Protein AF-A0A1Q6YJ22-F1 (afdb_monomer_lite)

Radius of gyration: 59.43 Å; chains: 1; bounding box: 122×62×175 Å

Sequence (296 aa):
MQVFAHWSLPAVVLISGFGALVMCALLLRHWYPSSRATNSDAEPSGDAGLTRLGHAFAATCFALIAVIGVIGLVQQGRAARQARTEQDGVATKIAEVREEVLGLDKRVASVESRVEGGAESADRLAHRLDDRVAGLETRMTNTQTALRQMSGDVARVQANVKQIERVVAAEAPRSAAARGLTEPPHAAAAATFVRKPASLSSAPSASPSAEPPRPQSEARVTPETTSPGVPPAPVIALPSPPTSREERPGPPSPPRPEPDLKTKIREDWETTKRDARNAGNEIKDAFRRFRDWISP

Structure (mmCIF, N/CA/C/O backbone):
data_AF-A0A1Q6YJ22-F1
#
_entry.id   AF-A0A1Q6YJ22-F1
#
loop_
_atom_site.group_PDB
_atom_site.id
_atom_site.type_symbol
_atom_site.label_atom_id
_atom_site.label_alt_id
_atom_site.label_comp_id
_atom_site.label_asym_id
_atom_site.label_entity_id
_atom_site.label_seq_id
_atom_site.pdbx_PDB_ins_code
_atom_site.Cartn_x
_atom_site.Cartn_y
_atom_site.Cartn_z
_atom_site.occupancy
_atom_site.B_iso_or_equiv
_atom_site.auth_seq_id
_atom_site.auth_comp_id
_atom_site.auth_asym_id
_atom_site.auth_atom_id
_atom_site.pdbx_PDB_model_num
ATOM 1 N N . MET A 1 1 ? -2.767 -0.523 28.898 1.00 48.84 1 MET A N 1
ATOM 2 C CA . MET A 1 1 ? -3.205 -1.071 30.208 1.00 48.84 1 MET A CA 1
ATOM 3 C C . MET A 1 1 ? -4.452 -0.395 30.810 1.00 48.84 1 MET A C 1
ATOM 5 O O . MET A 1 1 ? -4.927 -0.870 31.829 1.00 48.84 1 MET A O 1
ATOM 9 N N . GLN A 1 2 ? -5.059 0.636 30.200 1.00 51.72 2 GLN A N 1
ATOM 10 C CA . GLN A 1 2 ? -6.218 1.345 30.790 1.00 51.72 2 GLN A CA 1
ATOM 11 C C . GLN A 1 2 ? -7.534 0.533 30.877 1.00 51.72 2 GLN A C 1
ATOM 13 O O . GLN A 1 2 ? -8.474 0.980 31.527 1.00 51.72 2 GLN A O 1
ATOM 18 N N . VAL A 1 3 ? -7.609 -0.661 30.270 1.00 55.25 3 VAL A N 1
ATOM 19 C CA . VAL A 1 3 ? -8.858 -1.445 30.139 1.00 55.25 3 VAL A CA 1
ATOM 20 C C . VAL A 1 3 ? -9.382 -2.007 31.473 1.00 55.25 3 VAL A C 1
ATOM 22 O O . VAL A 1 3 ? -10.571 -2.249 31.634 1.00 55.25 3 VAL A O 1
ATOM 25 N N . PHE A 1 4 ? -8.520 -2.176 32.478 1.00 53.47 4 PHE A N 1
ATOM 26 C CA . PHE A 1 4 ? -8.929 -2.733 33.775 1.00 53.47 4 PHE A CA 1
ATOM 27 C C . PHE A 1 4 ? -9.470 -1.682 34.760 1.00 53.47 4 PHE A C 1
ATOM 29 O O . PHE A 1 4 ? -10.201 -2.027 35.686 1.00 53.47 4 PHE A O 1
ATOM 36 N N . ALA A 1 5 ? -9.171 -0.395 34.547 1.00 57.53 5 ALA A N 1
ATOM 37 C CA . ALA A 1 5 ? -9.562 0.675 35.466 1.00 57.53 5 ALA A CA 1
ATOM 38 C C . ALA A 1 5 ? -11.070 0.991 35.437 1.00 57.53 5 ALA A C 1
ATOM 40 O O . ALA A 1 5 ? -11.621 1.419 36.446 1.00 57.53 5 ALA A O 1
ATOM 41 N N . HIS A 1 6 ? -11.755 0.761 34.311 1.00 65.81 6 HIS A N 1
ATOM 42 C CA . HIS A 1 6 ? -13.196 1.025 34.198 1.00 65.81 6 HIS A CA 1
ATOM 43 C C . HIS A 1 6 ? -14.094 -0.100 34.741 1.00 65.81 6 HIS A C 1
ATOM 45 O O . HIS A 1 6 ? -15.266 0.145 35.015 1.00 65.81 6 HIS A O 1
ATOM 51 N N . TRP A 1 7 ? -13.560 -1.307 34.957 1.00 68.62 7 TRP A N 1
ATOM 52 C CA . TRP A 1 7 ? -14.325 -2.437 35.507 1.00 68.62 7 TRP A CA 1
ATOM 53 C C . TRP A 1 7 ? -14.206 -2.590 37.031 1.00 68.62 7 TRP A C 1
ATOM 55 O O . TRP A 1 7 ? -15.063 -3.226 37.643 1.00 68.62 7 TRP A O 1
ATOM 65 N N . SER A 1 8 ? -13.198 -1.985 37.669 1.00 74.50 8 SER A N 1
ATOM 66 C CA . SER A 1 8 ? -13.006 -2.084 39.124 1.00 74.50 8 SER A CA 1
ATOM 67 C C . SER A 1 8 ? -14.090 -1.349 39.920 1.00 74.50 8 SER A C 1
ATOM 69 O O . SER A 1 8 ? -14.623 -1.905 40.877 1.00 74.50 8 SER A O 1
ATOM 71 N N . LEU A 1 9 ? -14.473 -0.137 39.503 1.00 71.75 9 LEU A N 1
ATOM 72 C CA . LEU A 1 9 ? -15.519 0.664 40.154 1.00 71.75 9 LEU A CA 1
ATOM 73 C C . LEU A 1 9 ? -16.873 -0.067 40.278 1.00 71.75 9 LEU A C 1
ATOM 75 O O . LEU A 1 9 ? -17.348 -0.210 41.407 1.00 71.75 9 LEU A O 1
ATOM 79 N N . PRO A 1 10 ? -17.498 -0.574 39.193 1.00 75.25 10 PRO A N 1
ATOM 80 C CA . PRO A 1 10 ? -18.763 -1.300 39.313 1.00 75.25 10 PRO A CA 1
ATOM 81 C C . PRO A 1 10 ? -18.620 -2.609 40.106 1.00 75.25 10 PRO A C 1
ATOM 83 O O . PRO A 1 10 ? -19.522 -2.948 40.871 1.00 75.25 10 PRO A O 1
ATOM 86 N N . ALA A 1 11 ? -17.486 -3.314 40.002 1.00 73.44 11 ALA A N 1
ATOM 87 C CA . ALA A 1 11 ? -17.240 -4.525 40.786 1.00 73.44 11 ALA A CA 1
ATOM 88 C C . ALA A 1 11 ? -17.189 -4.240 42.300 1.00 73.44 11 ALA A C 1
ATOM 90 O O . ALA A 1 11 ? -17.835 -4.940 43.078 1.00 73.44 11 ALA A O 1
ATOM 91 N N . VAL A 1 12 ? -16.490 -3.181 42.724 1.00 79.56 12 VAL A N 1
ATOM 92 C CA . VAL A 1 12 ? -16.415 -2.767 44.138 1.00 79.56 12 VAL A CA 1
ATOM 93 C C . VAL A 1 12 ? -17.786 -2.337 44.670 1.00 79.56 12 VAL A C 1
ATOM 95 O O . VAL A 1 12 ? -18.149 -2.712 45.786 1.00 79.56 12 VAL A O 1
ATOM 98 N N . VAL A 1 13 ? -18.584 -1.614 43.874 1.00 78.62 13 VAL A N 1
ATOM 99 C CA . VAL A 1 13 ? -19.955 -1.225 44.254 1.00 78.62 13 VAL A CA 1
ATOM 100 C C . VAL A 1 13 ? -20.853 -2.453 44.445 1.00 78.62 13 VAL A C 1
ATOM 102 O O . VAL A 1 13 ? -21.575 -2.521 45.439 1.00 78.62 13 VAL A O 1
ATOM 105 N N . LEU A 1 14 ? -20.776 -3.449 43.555 1.00 79.81 14 LEU A N 1
ATOM 106 C CA . LEU A 1 14 ? -21.541 -4.695 43.682 1.00 79.81 14 LEU A CA 1
ATOM 107 C C . LEU A 1 14 ? -21.121 -5.519 44.909 1.00 79.81 14 LEU A C 1
ATOM 109 O O . LEU A 1 14 ? -21.985 -5.993 45.643 1.00 79.81 14 LEU A O 1
ATOM 113 N N . ILE A 1 15 ? -19.816 -5.650 45.171 1.00 80.44 15 ILE A N 1
ATOM 114 C CA . ILE A 1 15 ? -19.292 -6.377 46.341 1.00 80.44 15 ILE A CA 1
ATOM 115 C C . ILE A 1 15 ? -19.713 -5.687 47.648 1.00 80.44 15 ILE A C 1
ATOM 117 O O . ILE A 1 15 ? -20.164 -6.355 48.578 1.00 80.44 15 ILE A O 1
ATOM 121 N N . SER A 1 16 ? 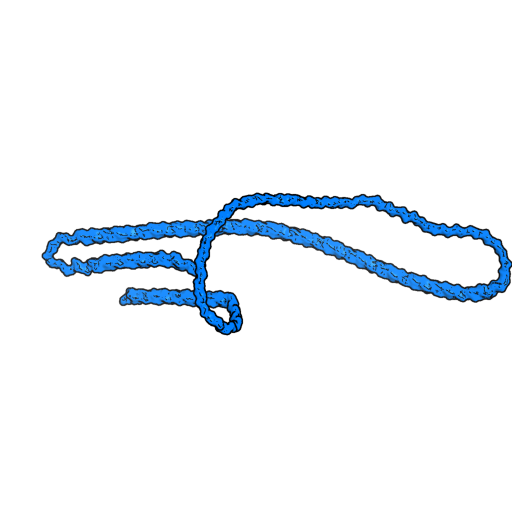-19.633 -4.354 47.707 1.00 81.38 16 SER A N 1
ATOM 122 C CA . SER A 1 16 ? -20.069 -3.564 48.867 1.00 81.38 16 SER A CA 1
ATOM 123 C C . SER A 1 16 ? -21.580 -3.686 49.111 1.00 81.38 16 SER A C 1
ATOM 125 O O . SER A 1 16 ? -22.011 -3.983 50.227 1.00 81.38 16 SER A O 1
ATOM 127 N N . GLY A 1 17 ? -22.391 -3.558 48.053 1.00 79.75 17 GLY A N 1
ATOM 128 C CA . GLY A 1 17 ? -23.844 -3.733 48.127 1.00 79.75 17 GLY A CA 1
ATOM 129 C C . GLY A 1 17 ? -24.251 -5.139 48.579 1.00 79.75 17 GLY A C 1
ATOM 130 O O . GLY A 1 17 ? -25.125 -5.280 49.433 1.00 79.75 17 GLY A O 1
ATOM 131 N N . PHE A 1 18 ? -23.575 -6.177 48.077 1.00 78.75 18 PHE A N 1
ATOM 132 C CA . PHE A 1 18 ? -23.786 -7.558 48.512 1.00 78.75 18 PHE A CA 1
ATOM 133 C C . PHE A 1 18 ? -23.405 -7.762 49.987 1.00 78.75 18 PHE A C 1
ATOM 135 O O . PHE A 1 18 ? -24.174 -8.362 50.736 1.00 78.75 18 PHE A O 1
ATOM 142 N N . GLY A 1 19 ? -22.275 -7.205 50.436 1.00 80.31 19 GLY A N 1
ATOM 143 C CA . GLY A 1 19 ? -21.855 -7.248 51.841 1.00 80.31 19 GLY A CA 1
ATOM 144 C C . GLY A 1 19 ? -22.865 -6.594 52.791 1.00 80.31 19 GLY A C 1
ATOM 145 O O . GLY A 1 19 ? -23.194 -7.169 53.830 1.00 80.31 19 GLY A O 1
ATOM 146 N N . ALA A 1 20 ? -23.427 -5.443 52.409 1.00 79.44 20 ALA A N 1
ATOM 147 C CA . ALA A 1 20 ? -24.495 -4.785 53.164 1.00 79.44 20 ALA A CA 1
ATOM 148 C C . ALA A 1 20 ? -25.778 -5.638 53.224 1.00 79.44 20 ALA A C 1
ATOM 150 O O . ALA A 1 20 ? -26.398 -5.742 54.283 1.00 79.44 20 ALA A O 1
ATOM 151 N N . LEU A 1 21 ? -26.145 -6.299 52.120 1.00 76.94 21 LEU A N 1
ATOM 152 C CA . LEU A 1 21 ? -27.290 -7.216 52.049 1.00 76.94 21 LEU A CA 1
ATOM 153 C C . LEU A 1 21 ? -27.105 -8.441 52.961 1.00 76.94 21 LEU A C 1
ATOM 155 O O . LEU A 1 21 ? -28.019 -8.803 53.702 1.00 76.94 21 LEU A O 1
ATOM 159 N N . VAL A 1 22 ? -25.910 -9.040 52.959 1.00 80.25 22 VAL A N 1
ATOM 160 C CA . VAL A 1 22 ? -25.561 -10.163 53.843 1.00 80.25 22 VAL A CA 1
ATOM 161 C C . VAL A 1 22 ? -25.577 -9.731 55.309 1.00 80.25 22 VAL A C 1
ATOM 163 O O . VAL A 1 22 ? -26.152 -10.441 56.130 1.00 80.25 22 VAL A O 1
ATOM 166 N N . MET A 1 23 ? -25.045 -8.552 55.654 1.00 81.62 23 MET A N 1
ATOM 167 C CA . MET A 1 23 ? -25.146 -8.019 57.020 1.00 81.62 23 MET A CA 1
ATOM 168 C C . MET A 1 23 ? -26.598 -7.779 57.452 1.00 81.62 23 MET A C 1
ATOM 170 O O . MET A 1 23 ? -26.970 -8.165 58.558 1.00 81.62 23 MET A O 1
ATOM 174 N N . CYS A 1 24 ? -27.452 -7.236 56.577 1.00 73.31 24 CYS A N 1
ATOM 175 C CA . CYS A 1 24 ? -28.887 -7.105 56.852 1.00 73.31 24 CYS A CA 1
ATOM 176 C C . CYS A 1 24 ? -29.545 -8.470 57.118 1.00 73.31 24 CYS A C 1
ATOM 178 O O . CYS A 1 24 ? -30.284 -8.622 58.090 1.00 73.31 24 CYS A O 1
ATOM 180 N N . ALA A 1 25 ? -29.251 -9.479 56.293 1.00 74.69 25 ALA A N 1
ATOM 181 C CA . ALA A 1 25 ? -29.781 -10.830 56.459 1.00 74.69 25 ALA A CA 1
ATOM 182 C C . ALA A 1 25 ? -29.271 -11.514 57.742 1.00 74.69 25 ALA A C 1
ATOM 184 O O . ALA A 1 25 ? -30.038 -12.196 58.422 1.00 74.69 25 ALA A O 1
ATOM 185 N N . LEU A 1 26 ? -28.000 -11.308 58.108 1.00 78.00 26 LEU A N 1
ATOM 186 C CA . LEU A 1 26 ? -27.424 -11.820 59.352 1.00 78.00 26 LEU A CA 1
ATOM 187 C C . LEU A 1 26 ? -28.045 -11.155 60.580 1.00 78.00 26 LEU A C 1
ATOM 189 O O . LEU A 1 26 ? -28.375 -11.873 61.521 1.00 78.00 26 LEU A O 1
ATOM 193 N N . LEU A 1 27 ? -28.264 -9.836 60.561 1.00 77.75 27 LEU A N 1
ATOM 194 C CA . LEU A 1 27 ? -28.966 -9.121 61.631 1.00 77.75 27 LEU A CA 1
ATOM 195 C C . LEU A 1 27 ? -30.398 -9.644 61.789 1.00 77.75 27 LEU A C 1
ATOM 197 O O . LEU A 1 27 ? -30.768 -10.055 62.883 1.00 77.75 27 LEU A O 1
ATOM 201 N N . LEU A 1 28 ? -31.172 -9.745 60.701 1.00 75.31 28 LEU A N 1
ATOM 202 C CA . LEU A 1 28 ? -32.518 -10.335 60.736 1.00 75.31 28 LEU A CA 1
ATOM 203 C C . LEU A 1 28 ? -32.508 -11.770 61.295 1.00 75.31 28 LEU A C 1
ATOM 205 O O . LEU A 1 28 ? -33.350 -12.115 62.123 1.00 75.31 28 LEU A O 1
ATOM 209 N N . ARG A 1 29 ? -31.535 -12.598 60.888 1.00 75.38 29 ARG A N 1
ATOM 210 C CA . ARG A 1 29 ? -31.397 -13.990 61.345 1.00 75.38 29 ARG A CA 1
ATOM 211 C C . ARG A 1 29 ? -30.987 -14.114 62.814 1.00 75.38 29 ARG A C 1
ATOM 213 O O . ARG A 1 29 ? -31.446 -15.049 63.458 1.00 75.38 29 ARG A O 1
ATOM 220 N N . HIS A 1 30 ? -30.132 -13.231 63.332 1.00 72.25 30 HIS A N 1
ATOM 221 C CA . HIS A 1 30 ? -29.640 -13.278 64.719 1.00 72.25 30 HIS A CA 1
ATOM 222 C C . HIS A 1 30 ? -30.511 -12.495 65.704 1.00 72.25 30 HIS A C 1
ATOM 224 O O . HIS A 1 30 ? -30.378 -12.693 66.906 1.00 72.25 30 HIS A O 1
ATOM 230 N N . TRP A 1 31 ? -31.419 -11.644 65.222 1.00 66.75 31 TRP A N 1
ATOM 231 C CA . TRP A 1 31 ? -32.382 -10.941 66.074 1.00 66.75 31 TRP A CA 1
ATOM 232 C C . TRP A 1 31 ? -33.636 -11.787 66.368 1.00 66.75 31 TRP A C 1
ATOM 234 O O . TRP A 1 31 ? -34.277 -11.606 67.398 1.00 66.75 31 TRP A O 1
ATOM 244 N N . TYR A 1 32 ? -33.961 -12.751 65.498 1.00 63.12 32 TYR A N 1
ATOM 245 C CA . TYR A 1 32 ? -35.115 -13.653 65.642 1.00 63.12 32 TYR A CA 1
ATOM 246 C C . TYR A 1 32 ? -35.018 -14.827 66.658 1.00 63.12 32 TYR A C 1
ATOM 248 O O . TYR A 1 32 ? -36.076 -15.283 67.096 1.00 63.12 32 TYR A O 1
ATOM 256 N N . PRO A 1 33 ? -33.848 -15.370 67.062 1.00 56.00 33 PRO A N 1
ATOM 257 C CA . PRO A 1 33 ? -33.756 -16.524 67.950 1.00 56.00 33 PRO A CA 1
ATOM 258 C C . PRO A 1 33 ? -33.409 -16.103 69.386 1.00 56.00 33 PRO A C 1
ATOM 260 O O . PRO A 1 33 ? -32.273 -16.233 69.836 1.00 56.00 33 PRO A O 1
ATOM 263 N N . SER A 1 34 ? -34.410 -15.618 70.126 1.00 50.97 34 SER A N 1
ATOM 264 C CA . SER A 1 34 ? -34.361 -15.524 71.602 1.00 50.97 34 SER A CA 1
ATOM 265 C C . SER A 1 34 ? -35.741 -15.406 72.256 1.00 50.97 34 SER A C 1
ATOM 267 O O . SER A 1 34 ? -35.952 -15.937 73.340 1.00 50.97 34 SER A O 1
ATOM 269 N N . SER A 1 35 ? -36.727 -14.811 71.583 1.00 53.66 35 SER A N 1
ATOM 270 C CA . SER A 1 35 ? -38.074 -14.565 72.129 1.00 53.66 35 SER A CA 1
ATOM 271 C C . SER A 1 35 ? -38.981 -15.802 72.270 1.00 53.66 35 SER A C 1
ATOM 273 O O . SER A 1 35 ? -40.137 -15.662 72.649 1.00 53.66 35 SER A O 1
ATOM 275 N N . ARG A 1 36 ? -38.497 -17.023 71.988 1.00 51.97 36 ARG A N 1
ATOM 276 C CA . ARG A 1 36 ? -39.329 -18.247 71.960 1.00 51.97 36 ARG A CA 1
ATOM 277 C C . ARG A 1 36 ? -39.102 -19.228 73.121 1.00 51.97 36 ARG A C 1
ATOM 279 O O . ARG A 1 36 ? -39.601 -20.346 73.052 1.00 51.97 36 ARG A O 1
ATOM 286 N N . ALA A 1 37 ? -38.335 -18.847 74.147 1.00 54.88 37 ALA A N 1
ATOM 287 C CA . ALA A 1 37 ? -37.859 -19.776 75.181 1.00 54.88 37 ALA A CA 1
ATOM 288 C C . ALA A 1 37 ? -38.520 -19.649 76.571 1.00 54.88 37 ALA A C 1
ATOM 290 O O . ALA A 1 37 ? -38.363 -20.561 77.376 1.00 54.88 37 ALA A O 1
ATOM 291 N N . THR A 1 38 ? -39.251 -18.569 76.876 1.00 52.25 38 THR A N 1
ATOM 292 C CA . THR A 1 38 ? -39.820 -18.348 78.223 1.00 52.25 38 THR A CA 1
ATOM 293 C C . THR A 1 38 ? -41.251 -17.814 78.176 1.00 52.25 38 THR A C 1
ATOM 295 O O . THR A 1 38 ? -41.483 -16.627 78.389 1.00 52.25 38 THR A O 1
ATOM 298 N N . ASN A 1 39 ? -42.215 -18.708 77.944 1.00 49.97 39 ASN A N 1
ATOM 299 C CA . ASN A 1 39 ? -43.599 -18.475 78.356 1.00 49.97 39 ASN A CA 1
ATOM 300 C C . ASN A 1 39 ? -43.868 -19.232 79.659 1.00 49.97 39 ASN A C 1
ATOM 302 O O . ASN A 1 39 ? -43.967 -20.457 79.663 1.00 49.97 39 ASN A O 1
ATOM 306 N N . SER A 1 40 ? -44.040 -18.471 80.734 1.00 50.22 40 SER A N 1
ATOM 307 C CA . SER A 1 40 ? -44.883 -18.836 81.870 1.00 50.22 40 SER A CA 1
ATOM 308 C C . SER A 1 40 ? -45.733 -17.609 82.211 1.00 50.22 40 SER A C 1
ATOM 310 O O . SER A 1 40 ? -45.291 -16.726 82.942 1.00 50.22 40 SER A O 1
ATOM 312 N N . ASP A 1 41 ? -46.907 -17.550 81.585 1.00 58.16 41 ASP A N 1
ATOM 313 C CA . ASP A 1 41 ? -48.106 -16.802 81.984 1.00 58.16 41 ASP A CA 1
ATOM 314 C C . ASP A 1 41 ? -47.957 -15.326 82.415 1.00 58.16 41 ASP A C 1
ATOM 316 O O . ASP A 1 41 ? -48.120 -14.987 83.587 1.00 58.16 41 ASP A O 1
ATOM 320 N N . ALA A 1 42 ? -47.782 -14.418 81.442 1.00 56.75 42 ALA A N 1
ATOM 321 C CA . ALA A 1 42 ? -48.133 -13.000 81.602 1.00 56.75 42 ALA A CA 1
ATOM 322 C C . ALA A 1 42 ? -48.507 -12.306 80.268 1.00 56.75 42 ALA A C 1
ATOM 324 O O . ALA A 1 42 ? -47.718 -12.303 79.330 1.00 56.75 42 ALA A O 1
ATOM 325 N N . GLU A 1 43 ? -49.700 -11.694 80.234 1.00 55.53 43 GLU A N 1
ATOM 326 C CA . GLU A 1 43 ? -50.128 -10.527 79.421 1.00 55.53 43 GLU A CA 1
ATOM 327 C C . GLU A 1 43 ? -49.673 -10.393 77.936 1.00 55.53 43 GLU A C 1
ATOM 329 O O . GLU A 1 43 ? -48.557 -9.952 77.644 1.00 55.53 43 GLU A O 1
ATOM 334 N N . PRO A 1 44 ? -50.568 -10.636 76.952 1.00 58.00 44 PRO A N 1
ATOM 335 C CA . PRO A 1 44 ? -50.266 -10.466 75.531 1.00 58.00 44 PRO A CA 1
ATOM 336 C C . PRO A 1 44 ? -50.507 -9.024 75.041 1.00 58.00 44 PRO A C 1
ATOM 338 O O . PRO A 1 44 ? -51.630 -8.646 74.709 1.00 58.00 44 PRO A O 1
ATOM 341 N N . SER A 1 45 ? -49.451 -8.210 74.913 1.00 55.56 45 SER A N 1
ATOM 342 C CA . SER A 1 45 ? -49.541 -6.888 74.243 1.00 55.56 45 SER A CA 1
ATOM 343 C C . SER A 1 45 ? -48.290 -6.418 73.468 1.00 55.56 45 SER A C 1
ATOM 345 O O . SER A 1 45 ? -48.282 -5.308 72.938 1.00 55.56 45 SER A O 1
ATOM 347 N N . GLY A 1 46 ? -47.238 -7.241 73.337 1.00 57.03 46 GLY A N 1
ATOM 348 C CA . GLY A 1 46 ? -45.966 -6.834 72.702 1.00 57.03 46 GLY A CA 1
ATOM 349 C C . GLY A 1 46 ? -45.815 -7.087 71.187 1.00 57.03 46 GLY A C 1
ATOM 350 O O . GLY A 1 46 ? -45.173 -6.302 70.486 1.00 57.03 46 GLY A O 1
ATOM 351 N N . ASP A 1 47 ? -46.401 -8.161 70.645 1.00 57.41 47 ASP A N 1
ATOM 352 C CA . ASP A 1 47 ? -45.977 -8.720 69.341 1.00 57.41 47 ASP A CA 1
ATOM 353 C C . ASP A 1 47 ? -46.385 -7.914 68.090 1.00 57.41 47 ASP A C 1
ATOM 355 O O . ASP A 1 47 ? -45.813 -8.086 67.006 1.00 57.41 47 ASP A O 1
ATOM 359 N N . ALA A 1 48 ? -47.330 -6.978 68.213 1.00 58.97 48 ALA A N 1
ATOM 360 C CA . ALA A 1 48 ? -47.759 -6.134 67.094 1.00 58.97 48 ALA A CA 1
ATOM 361 C C . ALA A 1 48 ? -46.668 -5.150 66.609 1.00 58.97 48 ALA A C 1
ATOM 363 O O . ALA A 1 48 ? -46.742 -4.651 65.483 1.00 58.97 48 ALA A O 1
ATOM 364 N N . GLY A 1 49 ? -45.651 -4.867 67.435 1.00 56.75 49 GLY A N 1
ATOM 365 C CA . GLY A 1 49 ? -44.542 -3.974 67.083 1.00 56.75 49 GLY A CA 1
ATOM 366 C C . GLY A 1 49 ? -43.520 -4.606 66.130 1.00 56.75 49 GLY A C 1
ATOM 367 O O . GLY A 1 49 ? -43.135 -3.988 65.134 1.00 56.75 49 GLY A O 1
ATOM 368 N N . LEU A 1 50 ? -43.107 -5.854 66.391 1.00 60.31 50 LEU A N 1
ATOM 369 C CA . LEU A 1 50 ? -42.040 -6.527 65.632 1.00 60.31 50 LEU A CA 1
ATOM 370 C C . LEU A 1 50 ? -42.424 -6.776 64.167 1.00 60.31 50 LEU A C 1
ATOM 372 O O . LEU A 1 50 ? -41.615 -6.567 63.260 1.00 60.31 50 LEU A O 1
ATOM 376 N N . THR A 1 51 ? -43.669 -7.184 63.919 1.00 66.81 51 THR A N 1
ATOM 377 C CA . THR A 1 51 ? -44.165 -7.465 62.560 1.00 66.81 51 THR A CA 1
ATOM 378 C C . THR A 1 51 ? -44.212 -6.208 61.687 1.00 66.81 51 THR A C 1
ATOM 380 O O . THR A 1 51 ? -43.894 -6.279 60.496 1.00 66.81 51 THR A O 1
ATOM 383 N N . ARG A 1 52 ? -44.523 -5.042 62.272 1.00 72.62 52 ARG A N 1
ATOM 384 C CA . ARG A 1 52 ? -44.484 -3.740 61.583 1.00 72.62 52 ARG A CA 1
ATOM 385 C C . ARG A 1 52 ? -43.057 -3.281 61.284 1.00 72.62 52 ARG A C 1
ATOM 387 O O . ARG A 1 52 ? -42.806 -2.795 60.182 1.00 72.62 52 ARG A O 1
ATOM 394 N N . LEU A 1 53 ? -42.118 -3.487 62.212 1.00 74.12 53 LEU A N 1
ATOM 395 C CA . LEU A 1 53 ? -40.707 -3.142 62.006 1.00 74.12 53 LEU A CA 1
ATOM 396 C C . LEU A 1 53 ? -40.085 -3.961 60.859 1.00 74.12 53 LEU A C 1
ATOM 398 O O . LEU A 1 53 ? -39.408 -3.402 59.997 1.00 74.12 53 LEU A O 1
ATOM 402 N N . GLY A 1 54 ? -40.388 -5.264 60.793 1.00 73.94 54 GLY A N 1
ATOM 403 C CA . GLY A 1 54 ? -39.943 -6.139 59.703 1.00 73.94 54 GLY A CA 1
ATOM 404 C C . GLY A 1 54 ? -40.453 -5.705 58.323 1.00 73.94 54 GLY A C 1
ATOM 405 O O . GLY A 1 54 ? -39.683 -5.693 57.364 1.00 73.94 54 GLY A O 1
ATOM 406 N N . HIS A 1 55 ? -41.716 -5.276 58.218 1.00 76.19 55 HIS A N 1
ATOM 407 C CA . HIS A 1 55 ? -42.275 -4.765 56.958 1.00 76.19 55 HIS A CA 1
ATOM 408 C C . HIS A 1 55 ? -41.641 -3.437 56.527 1.00 76.19 55 HIS A C 1
ATOM 410 O O . HIS A 1 55 ? -41.318 -3.274 55.350 1.00 76.19 55 HIS A O 1
ATOM 416 N N . ALA A 1 56 ? -41.407 -2.512 57.463 1.00 75.94 56 ALA A N 1
ATOM 417 C CA . ALA A 1 56 ? -40.717 -1.255 57.168 1.00 75.94 56 ALA A CA 1
ATOM 418 C C . ALA A 1 56 ? -39.287 -1.499 56.647 1.00 75.94 56 ALA A C 1
ATOM 420 O O . ALA A 1 56 ? -38.873 -0.879 55.669 1.00 75.94 56 ALA A O 1
ATOM 421 N N . PHE A 1 57 ? -38.562 -2.447 57.248 1.00 78.94 57 PHE A N 1
ATOM 422 C CA . PHE A 1 57 ? -37.209 -2.822 56.830 1.00 78.94 57 PHE A CA 1
ATOM 423 C C . PHE A 1 57 ? -37.170 -3.543 55.471 1.00 78.94 57 PHE A C 1
ATOM 425 O O . PHE A 1 57 ? -36.307 -3.270 54.636 1.00 78.94 57 PHE A O 1
ATOM 432 N N . ALA A 1 58 ? -38.126 -4.437 55.203 1.00 76.38 58 ALA A N 1
ATOM 433 C CA . ALA A 1 58 ? -38.247 -5.083 53.896 1.00 76.38 58 ALA A CA 1
ATOM 434 C C . ALA A 1 58 ? -38.543 -4.059 52.783 1.00 76.38 58 ALA A C 1
ATOM 436 O O . ALA A 1 58 ? -37.946 -4.129 51.707 1.00 76.38 58 ALA A O 1
ATOM 437 N N . ALA A 1 59 ? -39.406 -3.073 53.058 1.00 75.81 59 ALA A N 1
ATOM 438 C CA . ALA A 1 59 ? -39.740 -2.007 52.118 1.00 75.81 59 ALA A CA 1
ATOM 439 C C . ALA A 1 59 ? -38.539 -1.097 51.800 1.00 75.81 59 ALA A C 1
ATOM 441 O O . ALA A 1 59 ? -38.299 -0.795 50.630 1.00 75.81 59 ALA A O 1
ATOM 442 N N . THR A 1 60 ? -37.741 -0.698 52.801 1.00 77.81 60 THR A N 1
ATOM 443 C CA . THR A 1 60 ? -36.526 0.104 52.559 1.00 77.81 60 THR A CA 1
ATOM 444 C C . THR A 1 60 ? -35.449 -0.687 51.815 1.00 77.81 60 THR A C 1
ATOM 446 O O . THR A 1 60 ? -34.797 -0.134 50.929 1.00 77.81 60 THR A O 1
ATOM 449 N N . CYS A 1 61 ? -35.303 -1.987 52.091 1.00 72.88 61 CYS A N 1
ATOM 450 C CA . CYS A 1 61 ? -34.392 -2.860 51.349 1.00 72.88 61 CYS A CA 1
ATOM 451 C C . CYS A 1 61 ? -34.797 -2.985 49.866 1.00 72.88 61 CYS A C 1
ATOM 453 O O . CYS A 1 61 ? -33.964 -2.781 48.980 1.00 72.88 61 CYS A O 1
ATOM 455 N N . PHE A 1 62 ? -36.085 -3.216 49.577 1.00 77.75 62 PHE A N 1
ATOM 456 C CA . PHE A 1 62 ? -36.598 -3.244 48.200 1.00 77.75 62 PHE A CA 1
ATOM 457 C C . PHE A 1 62 ? -36.420 -1.903 47.476 1.00 77.75 62 PHE A C 1
ATOM 459 O O . PHE A 1 62 ? -36.022 -1.889 46.311 1.00 77.75 62 PHE A O 1
ATOM 466 N N . ALA A 1 63 ? -36.661 -0.779 48.160 1.00 79.69 63 ALA A N 1
ATOM 467 C CA . ALA A 1 63 ? -36.454 0.553 47.596 1.00 79.69 63 ALA A CA 1
ATOM 468 C C . ALA A 1 63 ? -34.981 0.798 47.217 1.00 79.69 63 ALA A C 1
ATOM 470 O O . ALA A 1 63 ? -34.706 1.293 46.124 1.00 79.69 63 ALA A O 1
ATOM 471 N N . LEU A 1 64 ? -34.029 0.396 48.067 1.00 79.00 64 LEU A N 1
ATOM 472 C CA . LEU A 1 64 ? -32.596 0.495 47.769 1.00 79.00 64 LEU A CA 1
ATOM 473 C C . LEU A 1 64 ? -32.195 -0.365 46.563 1.00 79.00 64 LEU A C 1
ATOM 475 O O . LEU A 1 64 ? -31.506 0.127 45.670 1.00 79.00 64 LEU A O 1
ATOM 479 N N . ILE A 1 65 ? -32.663 -1.616 46.492 1.00 79.62 65 ILE A N 1
ATOM 480 C CA . ILE A 1 65 ? -32.394 -2.509 45.352 1.00 79.62 65 ILE A CA 1
ATOM 481 C C . ILE A 1 65 ? -32.978 -1.925 44.057 1.00 79.62 65 ILE A C 1
ATOM 483 O O . ILE A 1 65 ? -32.296 -1.914 43.032 1.00 79.62 65 ILE A O 1
ATOM 487 N N . ALA A 1 66 ? -34.199 -1.381 44.097 1.00 78.69 66 ALA A N 1
ATOM 488 C CA . ALA A 1 66 ? -34.825 -0.738 42.945 1.00 78.69 66 ALA A CA 1
ATOM 489 C C . ALA A 1 66 ? -34.033 0.493 42.465 1.00 78.69 66 ALA A C 1
ATOM 491 O O . ALA A 1 66 ? -33.761 0.617 41.271 1.00 78.69 66 ALA A O 1
ATOM 492 N N . VAL A 1 67 ? -33.599 1.370 43.379 1.00 81.75 67 VAL A N 1
ATOM 493 C CA . VAL A 1 67 ? -32.780 2.550 43.044 1.00 81.75 67 VAL A CA 1
ATOM 494 C C . VAL A 1 67 ? -31.436 2.141 42.431 1.00 81.75 67 VAL A C 1
ATOM 496 O O . VAL A 1 67 ? -31.056 2.678 41.390 1.00 81.75 67 VAL A O 1
ATOM 499 N N . ILE A 1 68 ? -30.742 1.156 43.011 1.00 79.62 68 ILE A N 1
ATOM 500 C CA . ILE A 1 68 ? -29.478 0.633 42.466 1.00 79.62 68 ILE A CA 1
ATOM 501 C C . ILE A 1 68 ? -29.701 0.015 41.076 1.00 79.62 68 ILE A C 1
ATOM 503 O O . ILE A 1 68 ? -28.920 0.276 40.162 1.00 79.62 68 ILE A O 1
ATOM 507 N N . GLY A 1 69 ? -30.791 -0.736 40.884 1.00 80.31 69 GLY A N 1
ATOM 508 C CA . GLY A 1 69 ? -31.169 -1.316 39.594 1.00 80.31 69 GLY A CA 1
ATOM 509 C C . GLY A 1 69 ? -31.422 -0.264 38.510 1.00 80.31 69 GLY A C 1
ATOM 510 O O . GLY A 1 69 ? -30.903 -0.390 37.401 1.00 80.31 69 GLY A O 1
ATOM 511 N N . VAL A 1 70 ? -32.144 0.816 38.832 1.00 85.06 70 VAL A N 1
ATOM 512 C CA . VAL A 1 70 ? -32.377 1.936 37.901 1.00 85.06 70 VAL A CA 1
ATOM 513 C C . VAL A 1 70 ? -31.068 2.653 37.559 1.00 85.06 70 VAL A C 1
ATOM 515 O O . VAL A 1 70 ? -30.815 2.924 36.385 1.00 85.06 70 VAL A O 1
ATOM 518 N N . ILE A 1 71 ? -30.202 2.920 38.543 1.00 82.00 71 ILE A N 1
ATOM 519 C CA . ILE A 1 71 ? -28.892 3.549 38.300 1.00 82.00 71 ILE A CA 1
ATOM 520 C C . ILE A 1 71 ? -28.023 2.655 37.405 1.00 82.00 71 ILE A C 1
ATOM 522 O O . ILE A 1 71 ? -27.440 3.152 36.438 1.00 82.00 71 ILE A O 1
ATOM 526 N N . GLY A 1 72 ? -27.980 1.347 37.673 1.00 78.56 72 GLY A N 1
ATOM 527 C CA . GLY A 1 72 ? -27.272 0.366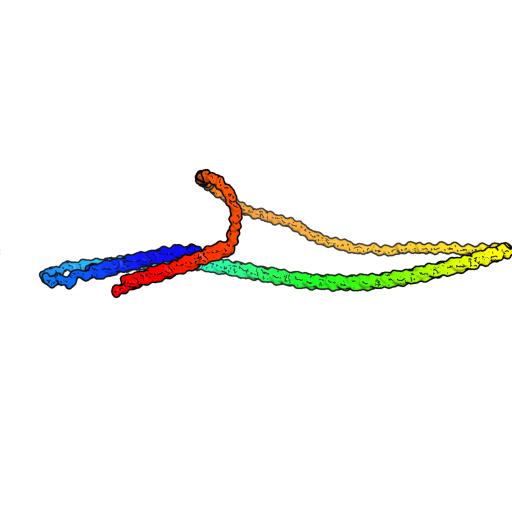 36.849 1.00 78.56 72 GLY A CA 1
ATOM 528 C C . GLY A 1 72 ? -27.774 0.353 35.405 1.00 78.56 72 GLY A C 1
ATOM 529 O O . GLY A 1 72 ? -26.976 0.497 34.480 1.00 78.56 72 GLY A O 1
ATOM 530 N N . LEU A 1 73 ? -29.093 0.289 35.203 1.00 79.62 73 LEU A N 1
ATOM 531 C CA . LEU A 1 73 ? -29.713 0.293 33.875 1.00 79.62 73 LEU A CA 1
ATOM 532 C C . LEU A 1 73 ? -29.431 1.594 33.099 1.00 79.62 73 LEU A C 1
ATOM 534 O O . LEU A 1 73 ? -29.131 1.553 31.905 1.00 79.62 73 LEU A O 1
ATOM 538 N N . VAL A 1 74 ? -29.467 2.752 33.769 1.00 82.25 74 VAL A N 1
ATOM 539 C CA . VAL A 1 74 ? -29.143 4.053 33.153 1.00 82.25 74 VAL A CA 1
ATOM 540 C C . VAL A 1 74 ? -27.660 4.148 32.782 1.00 82.25 74 VAL A C 1
ATOM 542 O O . VAL A 1 74 ? -27.337 4.656 31.705 1.00 82.25 74 VAL A O 1
ATOM 545 N N . GLN A 1 75 ? -26.746 3.646 33.619 1.00 78.75 75 GLN A N 1
ATOM 546 C CA . GLN A 1 75 ? -25.315 3.603 33.291 1.00 78.75 75 GLN A CA 1
ATOM 547 C C . GLN A 1 75 ? -25.028 2.641 32.130 1.00 78.75 75 GLN A C 1
ATOM 549 O O . GLN A 1 75 ? -24.344 3.020 31.178 1.00 78.75 75 GLN A O 1
ATOM 554 N N . GLN A 1 76 ? -25.618 1.445 32.145 1.00 76.94 76 GLN A N 1
ATOM 555 C CA . GLN A 1 76 ? -25.486 0.453 31.076 1.00 76.94 76 GLN A CA 1
ATOM 556 C C . GLN A 1 76 ? -26.051 0.982 29.744 1.00 76.94 76 GLN A C 1
ATOM 558 O O . GLN A 1 76 ? -25.430 0.821 28.694 1.00 76.94 76 GLN A O 1
ATOM 563 N N . GLY A 1 77 ? -27.168 1.718 29.788 1.00 78.62 77 GLY A N 1
ATOM 564 C CA . GLY A 1 77 ? -27.733 2.417 28.632 1.00 78.62 77 GLY A CA 1
ATOM 565 C C . GLY A 1 77 ? -26.855 3.554 28.089 1.00 78.62 77 GLY A C 1
ATOM 566 O O . GLY A 1 77 ? -26.852 3.791 26.881 1.00 78.62 77 GLY A O 1
ATOM 567 N N . ARG A 1 78 ? -26.080 4.245 28.939 1.00 77.25 78 ARG A N 1
ATOM 568 C CA . ARG A 1 78 ? -25.093 5.252 28.499 1.00 77.25 78 ARG A CA 1
ATOM 569 C C . ARG A 1 78 ? -23.866 4.602 27.859 1.00 77.25 78 ARG A C 1
ATOM 571 O O . ARG A 1 78 ? -23.492 5.014 26.764 1.00 77.25 78 ARG A O 1
ATOM 578 N N . ALA A 1 79 ? -23.319 3.550 28.468 1.00 70.81 79 ALA A N 1
ATOM 579 C CA . ALA A 1 79 ? -22.204 2.786 27.904 1.00 70.81 79 ALA A CA 1
ATOM 580 C C . ALA A 1 79 ? -22.561 2.182 26.530 1.00 70.81 79 ALA A C 1
ATOM 582 O O . ALA A 1 79 ? -21.799 2.315 25.575 1.00 70.81 79 ALA A O 1
ATOM 583 N N . ALA A 1 80 ? -23.765 1.614 26.385 1.00 72.62 80 ALA A N 1
ATOM 584 C CA . ALA A 1 80 ? -24.252 1.091 25.107 1.00 72.62 80 ALA A CA 1
ATOM 585 C C . ALA A 1 80 ? -24.415 2.174 24.019 1.00 72.62 80 ALA A C 1
ATOM 587 O O . ALA A 1 80 ? -24.229 1.890 22.837 1.00 72.62 80 ALA A O 1
ATOM 588 N N . ARG A 1 81 ? -24.741 3.421 24.393 1.00 73.88 81 ARG A N 1
ATOM 589 C CA . ARG A 1 81 ? -24.791 4.554 23.448 1.00 73.88 81 ARG A CA 1
ATOM 590 C C . ARG A 1 81 ? -23.395 5.011 23.024 1.00 73.88 81 ARG A C 1
ATOM 592 O O . ARG A 1 81 ? -23.204 5.271 21.843 1.00 73.88 81 ARG A O 1
ATOM 599 N N . GLN A 1 82 ? -22.432 5.054 23.947 1.00 73.19 82 GLN A N 1
ATOM 600 C CA . GLN A 1 82 ? -21.037 5.387 23.631 1.00 73.19 82 GLN A CA 1
ATOM 601 C C . GLN A 1 82 ? -20.405 4.344 22.697 1.00 73.19 82 GLN A C 1
ATOM 603 O O . GLN A 1 82 ? -19.834 4.709 21.671 1.00 73.19 82 GLN A O 1
ATOM 608 N N . ALA A 1 83 ? -20.617 3.053 22.975 1.00 68.69 83 ALA A N 1
ATOM 609 C CA . ALA A 1 83 ? -20.163 1.967 22.107 1.00 68.69 83 ALA A CA 1
ATOM 610 C C . ALA A 1 83 ? -20.746 2.062 20.683 1.00 68.69 83 ALA A C 1
ATOM 612 O O . ALA A 1 83 ? -20.030 1.825 19.714 1.00 68.69 83 ALA A O 1
ATOM 613 N N . ARG A 1 84 ? -22.018 2.471 20.534 1.00 70.38 84 ARG A N 1
ATOM 614 C CA . ARG A 1 84 ? -22.613 2.729 19.210 1.00 70.38 84 ARG A CA 1
ATOM 615 C C . ARG A 1 84 ? -21.951 3.899 18.490 1.00 70.38 84 ARG A C 1
ATOM 617 O O . ARG A 1 84 ? -21.587 3.734 17.337 1.00 70.38 84 ARG A O 1
ATOM 624 N N . THR A 1 85 ? -21.719 5.034 19.153 1.00 73.31 85 THR A N 1
ATOM 625 C CA . THR A 1 85 ? -21.053 6.179 18.501 1.00 73.31 85 THR A CA 1
ATOM 626 C C . THR A 1 85 ? -19.620 5.870 18.057 1.00 73.31 85 THR A C 1
ATOM 628 O O . THR A 1 85 ? -19.184 6.368 17.022 1.00 73.31 85 THR A O 1
ATOM 631 N N . GLU A 1 86 ? -18.897 5.017 18.790 1.00 73.44 86 GLU A N 1
ATOM 632 C CA . GLU A 1 86 ? -17.589 4.518 18.349 1.00 73.44 86 GLU A CA 1
ATOM 633 C C . GLU A 1 86 ? -17.722 3.554 17.163 1.00 73.44 86 GLU A C 1
ATOM 635 O O . GLU A 1 86 ? -16.973 3.670 16.195 1.00 73.44 86 GLU A O 1
ATOM 640 N N . GLN A 1 87 ? -18.700 2.644 17.192 1.00 74.44 87 GLN A N 1
ATOM 641 C CA . GLN A 1 87 ? -18.961 1.699 16.105 1.00 74.44 87 GLN A CA 1
ATOM 642 C C . GLN A 1 87 ? -19.388 2.403 14.805 1.00 74.44 87 GLN A C 1
ATOM 644 O O . GLN A 1 87 ? -18.877 2.063 13.739 1.00 74.44 87 GLN A O 1
ATOM 649 N N . ASP A 1 88 ? -20.246 3.421 14.890 1.00 82.38 88 ASP A N 1
ATOM 650 C CA . ASP A 1 88 ? -20.657 4.262 13.761 1.00 82.38 88 ASP A CA 1
ATOM 651 C C . ASP A 1 88 ? -19.457 5.051 13.203 1.00 82.38 88 ASP A C 1
ATOM 653 O O . ASP A 1 88 ? -19.250 5.101 11.990 1.00 82.38 88 ASP A O 1
ATOM 657 N N . GLY A 1 89 ? -18.601 5.594 14.079 1.00 83.25 89 GLY A N 1
ATOM 658 C CA . GLY A 1 89 ? -17.357 6.278 13.700 1.00 83.25 89 GLY A CA 1
ATOM 659 C C . GLY A 1 89 ? -16.267 5.363 13.121 1.00 83.25 89 GLY A C 1
ATOM 660 O O . GLY A 1 89 ? -15.364 5.837 12.430 1.00 83.25 89 GLY A O 1
ATOM 661 N N . VAL A 1 90 ? -16.330 4.054 13.381 1.00 86.19 90 VAL A N 1
ATOM 662 C CA . VAL A 1 90 ? -15.509 3.038 12.704 1.00 86.19 90 VAL A CA 1
ATOM 663 C C . VAL A 1 90 ? -16.132 2.658 11.358 1.00 86.19 90 VAL A C 1
ATOM 665 O O . VAL A 1 90 ? -15.406 2.533 10.374 1.00 86.19 90 VAL A O 1
ATOM 668 N N . ALA A 1 91 ? -17.459 2.534 11.275 1.00 84.06 91 ALA A N 1
ATOM 669 C CA . ALA A 1 91 ? -18.162 2.219 10.032 1.00 84.06 91 ALA A CA 1
ATOM 670 C C . ALA A 1 91 ? -17.973 3.304 8.955 1.00 84.06 91 ALA A C 1
ATOM 672 O O . ALA A 1 91 ? -17.728 2.968 7.795 1.00 84.06 91 ALA A O 1
ATOM 673 N N . THR A 1 92 ? -18.006 4.590 9.324 1.00 88.94 92 THR A N 1
ATOM 674 C CA . THR A 1 92 ? -17.721 5.695 8.389 1.00 88.94 92 THR A CA 1
ATOM 675 C C . THR A 1 92 ? -16.285 5.655 7.869 1.00 88.94 92 THR A C 1
ATOM 677 O O . THR A 1 92 ? -16.082 5.747 6.662 1.00 88.94 92 THR A O 1
ATOM 680 N N . LYS A 1 93 ? -15.295 5.414 8.739 1.00 88.69 93 LYS A N 1
ATOM 681 C CA . LYS A 1 93 ? -13.885 5.247 8.337 1.00 88.69 93 LYS A CA 1
ATOM 682 C C . LYS A 1 93 ? -13.665 4.041 7.425 1.00 88.69 93 LYS A C 1
ATOM 684 O O . LYS A 1 93 ? -12.869 4.113 6.497 1.00 88.69 93 LYS A O 1
ATOM 689 N N . ILE A 1 94 ? -14.372 2.933 7.657 1.00 89.62 94 ILE A N 1
ATOM 690 C CA . ILE A 1 94 ? -14.321 1.761 6.769 1.00 89.62 94 ILE A CA 1
ATOM 691 C C . ILE A 1 94 ? -14.893 2.104 5.385 1.00 89.62 94 ILE A C 1
ATOM 693 O O . ILE A 1 94 ? -14.335 1.668 4.379 1.00 89.62 94 ILE A O 1
ATOM 697 N N . ALA A 1 95 ? -15.966 2.898 5.312 1.00 90.38 95 ALA A N 1
ATOM 698 C CA . ALA A 1 95 ? -16.518 3.366 4.040 1.00 90.38 95 ALA A CA 1
ATOM 699 C C . ALA A 1 95 ? -15.561 4.326 3.305 1.00 90.38 95 ALA A C 1
ATOM 701 O O . ALA A 1 95 ? -15.349 4.168 2.107 1.00 90.38 95 ALA A O 1
ATOM 702 N N . GLU A 1 96 ? -14.932 5.260 4.024 1.00 92.50 96 GLU A N 1
ATOM 703 C CA . GLU A 1 96 ? -13.926 6.192 3.493 1.00 92.50 96 GLU A CA 1
ATOM 704 C C . GLU A 1 96 ? -12.714 5.449 2.904 1.00 92.50 96 GLU A C 1
ATOM 706 O O . GLU A 1 96 ? -12.415 5.595 1.720 1.00 92.50 96 GLU A O 1
ATOM 711 N N . VAL A 1 97 ? -12.095 4.548 3.678 1.00 94.12 97 VAL A N 1
ATOM 712 C CA . VAL A 1 97 ? -10.970 3.710 3.215 1.00 94.12 97 VAL A CA 1
ATOM 713 C C . VAL A 1 97 ? -11.368 2.838 2.018 1.00 94.12 97 VAL A C 1
ATOM 715 O O . VAL A 1 97 ? -10.557 2.604 1.122 1.00 94.12 97 VAL A O 1
ATOM 718 N N . ARG A 1 98 ? -12.619 2.365 1.952 1.00 93.00 98 ARG A N 1
ATOM 719 C CA . ARG A 1 98 ? -13.114 1.589 0.806 1.00 93.00 98 ARG A CA 1
ATOM 720 C C . ARG A 1 98 ? -13.166 2.425 -0.476 1.00 93.00 98 ARG A C 1
ATOM 722 O O . ARG A 1 98 ? -12.787 1.914 -1.529 1.00 93.00 98 ARG A O 1
ATOM 729 N N . GLU A 1 99 ? -13.598 3.681 -0.400 1.00 93.94 99 GLU A N 1
ATOM 730 C CA . GLU A 1 99 ? -13.587 4.592 -1.551 1.00 93.94 99 GLU A CA 1
ATOM 731 C C . GLU A 1 99 ? -12.158 4.986 -1.957 1.00 93.94 99 GLU A C 1
ATOM 733 O O . GLU A 1 99 ? -11.854 5.010 -3.151 1.00 93.94 99 GLU A O 1
ATOM 738 N N . GLU A 1 100 ? -11.242 5.192 -1.002 1.00 93.00 100 GLU A N 1
ATOM 739 C CA . GLU A 1 100 ? -9.818 5.402 -1.311 1.00 93.00 100 GLU A CA 1
ATOM 740 C C . GLU A 1 100 ? -9.205 4.207 -2.054 1.00 93.00 100 GLU A C 1
ATOM 742 O O . GLU A 1 100 ? -8.518 4.392 -3.061 1.00 93.00 100 GLU A O 1
ATOM 747 N N . VAL A 1 101 ? -9.494 2.975 -1.617 1.00 95.25 101 VAL A N 1
ATOM 748 C CA . VAL A 1 101 ? -9.033 1.746 -2.286 1.00 95.25 101 VAL A CA 1
ATOM 749 C C . VAL A 1 101 ? -9.598 1.640 -3.707 1.00 95.25 101 VAL A C 1
ATOM 751 O O . VAL A 1 101 ? -8.841 1.357 -4.633 1.00 95.25 101 VAL A O 1
ATOM 754 N N . LEU A 1 102 ? -10.884 1.944 -3.922 1.00 93.69 102 LEU A N 1
ATOM 755 C CA . LEU A 1 102 ? -11.484 1.988 -5.266 1.00 93.69 102 LEU A CA 1
ATOM 756 C C . LEU A 1 102 ? -10.908 3.115 -6.145 1.00 93.69 102 LEU A C 1
ATOM 758 O O . LEU A 1 102 ? -10.856 2.988 -7.370 1.00 93.69 102 LEU A O 1
ATOM 762 N N . GLY A 1 103 ? -10.470 4.222 -5.543 1.00 95.12 103 GLY A N 1
ATOM 763 C CA . GLY A 1 103 ? -9.744 5.293 -6.226 1.00 95.12 103 GLY A CA 1
ATOM 764 C C . GLY A 1 103 ? -8.322 4.886 -6.622 1.00 95.12 103 GLY A C 1
ATOM 765 O O . GLY A 1 103 ? -7.871 5.205 -7.724 1.00 95.12 103 GLY A O 1
ATOM 766 N N . LEU A 1 104 ? -7.619 4.158 -5.751 1.00 94.50 104 LEU A N 1
ATOM 767 C CA . LEU A 1 104 ? -6.285 3.616 -6.015 1.00 94.50 104 LEU A CA 1
ATOM 768 C C . LEU A 1 104 ? -6.312 2.537 -7.101 1.00 94.50 104 LEU A C 1
ATOM 770 O O . LEU A 1 104 ? -5.482 2.594 -8.003 1.00 94.50 104 LEU A O 1
ATOM 774 N N . ASP A 1 105 ? -7.286 1.631 -7.074 1.00 95.19 105 ASP A N 1
ATOM 775 C CA . ASP A 1 105 ? -7.470 0.570 -8.074 1.00 95.19 105 ASP A CA 1
ATOM 776 C C . ASP A 1 105 ? -7.582 1.139 -9.504 1.00 95.19 105 ASP A C 1
ATOM 778 O O . ASP A 1 105 ? -6.793 0.805 -10.391 1.00 95.19 105 ASP A O 1
ATOM 782 N N . LYS A 1 106 ? -8.441 2.153 -9.698 1.00 95.06 106 LYS A N 1
ATOM 783 C CA . LYS A 1 106 ? -8.558 2.899 -10.969 1.00 95.06 106 LYS A CA 1
ATOM 784 C C . LYS A 1 106 ? -7.240 3.546 -11.409 1.00 95.06 106 LYS A C 1
ATOM 786 O O . LYS A 1 106 ? -6.947 3.611 -12.604 1.00 95.06 106 LYS A O 1
ATOM 791 N N . ARG A 1 107 ? -6.439 4.050 -10.462 1.00 94.38 107 ARG A N 1
ATOM 792 C CA . ARG A 1 107 ? -5.119 4.634 -10.756 1.00 94.38 107 ARG A CA 1
ATOM 793 C C . ARG A 1 107 ? -4.101 3.564 -11.144 1.00 94.38 107 ARG A C 1
ATOM 795 O O . ARG A 1 107 ? -3.299 3.832 -12.032 1.00 94.38 107 ARG A O 1
ATOM 802 N N . VAL A 1 108 ? -4.144 2.383 -10.527 1.00 96.44 108 VAL A N 1
ATOM 803 C CA . VAL A 1 108 ? -3.290 1.240 -10.882 1.00 96.44 108 VAL A CA 1
ATOM 804 C C . VAL A 1 108 ? -3.607 0.770 -12.300 1.00 96.44 108 VAL A C 1
ATOM 806 O O . VAL A 1 108 ? -2.702 0.785 -13.126 1.00 96.44 108 VAL A O 1
ATOM 809 N N . ALA A 1 109 ? -4.877 0.517 -12.634 1.00 94.62 109 ALA A N 1
ATOM 810 C CA . ALA A 1 109 ? -5.287 0.135 -13.993 1.00 94.62 109 ALA A CA 1
ATOM 811 C C . ALA A 1 109 ? -4.901 1.191 -15.059 1.00 94.62 109 ALA A C 1
ATOM 813 O O . ALA A 1 109 ? -4.498 0.873 -16.183 1.00 94.62 109 ALA A O 1
ATOM 814 N N . SER A 1 110 ? -4.965 2.482 -14.709 1.00 95.88 110 SER A N 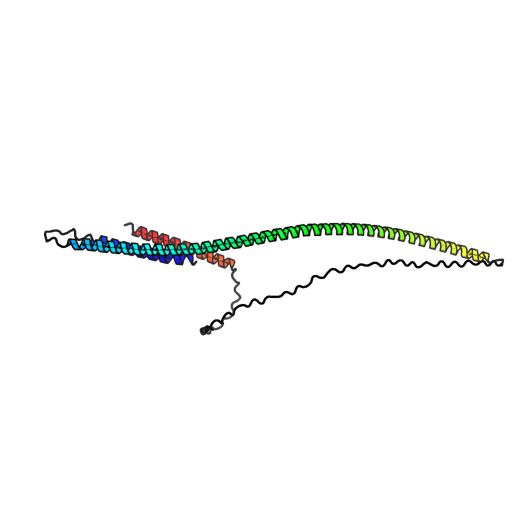1
ATOM 815 C CA . SER A 1 110 ? -4.500 3.561 -15.592 1.00 95.88 110 SER A CA 1
ATOM 816 C C . SER A 1 110 ? -2.972 3.606 -15.746 1.00 95.88 110 SER A C 1
ATOM 818 O O . SER A 1 110 ? -2.485 3.959 -16.819 1.00 95.88 110 SER A O 1
ATOM 820 N N . VAL A 1 111 ? -2.198 3.261 -14.714 1.00 95.50 111 VAL A N 1
ATOM 821 C CA . VAL A 1 111 ? -0.734 3.146 -14.823 1.00 95.50 111 VAL A CA 1
ATOM 822 C C . VAL A 1 111 ? -0.346 1.902 -15.619 1.00 95.50 111 VAL A C 1
ATOM 824 O O . VAL A 1 111 ? 0.510 2.006 -16.489 1.00 95.50 111 VAL A O 1
ATOM 827 N N . GLU A 1 112 ? -1.002 0.769 -15.384 1.00 95.56 112 GLU A N 1
ATOM 828 C CA . GLU A 1 112 ? -0.781 -0.498 -16.087 1.00 95.56 112 GLU A CA 1
ATOM 829 C C . GLU A 1 112 ? -0.972 -0.344 -17.603 1.00 95.56 112 GLU A C 1
ATOM 831 O O . GLU A 1 112 ? -0.032 -0.575 -18.360 1.00 95.56 112 GLU A O 1
ATOM 836 N N . SER A 1 113 ? -2.106 0.211 -18.047 1.00 94.31 113 SER A N 1
ATOM 837 C CA . SER A 1 113 ? -2.349 0.503 -19.474 1.00 94.31 113 SER A CA 1
ATOM 838 C C . SER A 1 113 ? -1.325 1.466 -20.098 1.00 94.31 113 SER A C 1
ATOM 840 O O . SER A 1 113 ? -0.979 1.346 -21.275 1.00 94.31 113 SER A O 1
ATOM 842 N N . ARG A 1 114 ? -0.781 2.415 -19.319 1.00 94.38 114 ARG A N 1
ATOM 843 C CA . ARG A 1 114 ? 0.307 3.301 -19.773 1.00 94.38 114 ARG A CA 1
ATOM 844 C C . ARG A 1 114 ? 1.663 2.600 -19.837 1.00 94.38 114 ARG A C 1
ATOM 846 O O . ARG A 1 114 ? 2.473 2.965 -20.687 1.00 94.38 114 ARG A O 1
ATOM 853 N N . VAL A 1 115 ? 1.923 1.640 -18.952 1.00 96.00 115 VAL A N 1
ATOM 854 C CA . VAL A 1 115 ? 3.136 0.812 -18.974 1.00 96.00 115 VAL A CA 1
ATOM 855 C C . VAL A 1 115 ? 3.093 -0.141 -20.164 1.00 96.00 115 VAL A C 1
ATOM 857 O O . VAL A 1 115 ? 4.077 -0.215 -20.892 1.00 96.00 115 VAL A O 1
ATOM 860 N N . GLU A 1 116 ? 1.955 -0.781 -20.428 1.00 94.06 116 GLU A N 1
ATOM 861 C CA . GLU A 1 116 ? 1.765 -1.695 -21.560 1.00 94.06 116 GLU A CA 1
ATOM 862 C C . GLU A 1 116 ? 1.920 -0.971 -22.910 1.00 94.06 116 GLU A C 1
ATOM 864 O O . GLU A 1 116 ? 2.788 -1.325 -23.709 1.00 94.06 116 GLU A O 1
ATOM 869 N N . GLY A 1 117 ? 1.203 0.141 -23.128 1.00 93.06 117 GLY A N 1
ATOM 870 C CA . GLY A 1 117 ? 1.384 0.965 -24.334 1.00 93.06 117 GLY A CA 1
ATOM 871 C C . GLY A 1 117 ? 2.782 1.597 -24.451 1.00 93.06 117 GLY A C 1
ATOM 872 O O . GLY A 1 117 ? 3.278 1.846 -25.556 1.00 93.06 117 GLY A O 1
ATOM 873 N N . GLY A 1 118 ? 3.453 1.831 -23.318 1.00 94.25 118 GLY A N 1
ATOM 874 C CA . GLY A 1 118 ? 4.856 2.243 -23.264 1.00 94.25 118 GLY A CA 1
ATOM 875 C C . GLY A 1 118 ? 5.814 1.131 -23.699 1.00 94.25 118 GLY A C 1
ATOM 876 O O . GLY A 1 118 ? 6.742 1.399 -24.462 1.00 94.25 118 GLY A O 1
ATOM 877 N N . ALA A 1 119 ? 5.560 -0.108 -23.275 1.00 92.50 119 ALA A N 1
ATOM 878 C CA . ALA A 1 119 ? 6.331 -1.288 -23.648 1.00 92.50 119 ALA A CA 1
ATOM 879 C C . ALA A 1 119 ? 6.200 -1.590 -25.148 1.00 92.50 119 ALA A C 1
ATOM 881 O O . ALA A 1 119 ? 7.223 -1.702 -25.818 1.00 92.50 119 ALA A O 1
ATOM 882 N N . GLU A 1 120 ? 4.983 -1.583 -25.712 1.00 95.31 120 GLU A N 1
ATOM 883 C CA . GLU A 1 120 ? 4.787 -1.707 -27.168 1.00 95.31 120 GLU A CA 1
ATOM 884 C C . GLU A 1 120 ? 5.546 -0.625 -27.953 1.00 95.31 120 GLU A C 1
ATOM 886 O O . GLU A 1 120 ? 6.111 -0.870 -29.021 1.00 95.31 120 GLU A O 1
ATOM 891 N N . SER A 1 121 ? 5.545 0.607 -27.438 1.00 94.06 121 SER A N 1
ATOM 892 C CA . SER A 1 121 ? 6.228 1.734 -28.076 1.00 94.06 121 SER A CA 1
ATOM 893 C C . SER A 1 121 ? 7.749 1.579 -28.027 1.00 94.06 121 SER A C 1
ATOM 895 O O . SER A 1 121 ? 8.423 1.904 -29.007 1.00 94.06 121 SER A O 1
ATOM 897 N N . ALA A 1 122 ? 8.286 1.068 -26.915 1.00 93.50 122 ALA A N 1
ATOM 898 C CA . ALA A 1 122 ? 9.703 0.764 -26.752 1.00 93.50 122 ALA A CA 1
ATOM 899 C C . ALA A 1 122 ? 10.142 -0.402 -27.652 1.00 93.50 122 ALA A C 1
ATOM 901 O O . ALA A 1 122 ? 11.173 -0.298 -28.312 1.00 93.50 122 ALA A O 1
ATOM 902 N N . ASP A 1 123 ? 9.335 -1.455 -27.763 1.00 95.25 123 ASP A N 1
ATOM 903 C CA . ASP A 1 123 ? 9.604 -2.624 -28.605 1.00 95.25 123 ASP A CA 1
ATOM 904 C C . ASP A 1 123 ? 9.623 -2.257 -30.105 1.00 95.25 123 ASP A C 1
ATOM 906 O O . ASP A 1 123 ? 10.590 -2.514 -30.828 1.00 95.25 123 ASP A O 1
ATOM 910 N N . ARG A 1 124 ? 8.643 -1.459 -30.559 1.00 94.75 124 ARG A N 1
ATOM 911 C CA . ARG A 1 124 ? 8.634 -0.853 -31.910 1.00 94.75 124 ARG A CA 1
ATOM 912 C C . ARG A 1 124 ? 9.795 0.119 -32.163 1.00 94.75 124 ARG A C 1
ATOM 914 O O . ARG A 1 124 ? 10.063 0.466 -33.319 1.00 94.75 124 ARG A O 1
ATOM 921 N N . LEU A 1 125 ? 10.441 0.649 -31.124 1.00 95.06 125 LEU A N 1
ATOM 922 C CA . LEU A 1 125 ? 11.665 1.447 -31.256 1.00 95.06 125 LEU A CA 1
ATOM 923 C C . LEU A 1 125 ? 12.906 0.551 -31.302 1.00 95.06 125 LEU A C 1
ATOM 925 O O . LEU A 1 125 ? 13.777 0.816 -32.126 1.00 95.06 125 LEU A O 1
ATOM 929 N N . ALA A 1 126 ? 12.954 -0.516 -30.502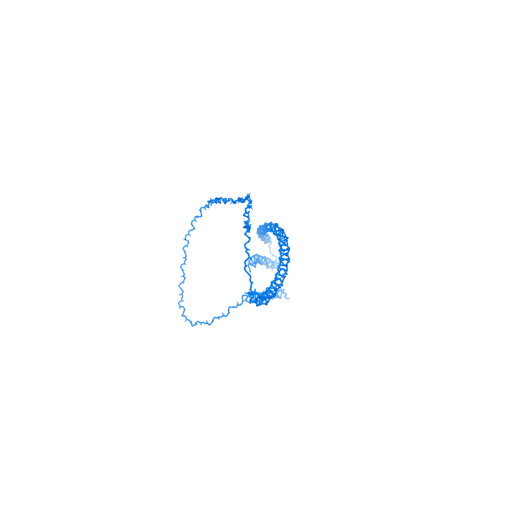 1.00 94.06 126 ALA A N 1
ATOM 930 C CA . ALA A 1 126 ? 14.020 -1.512 -30.520 1.00 94.06 126 ALA A CA 1
ATOM 931 C C . ALA A 1 126 ? 14.143 -2.163 -31.906 1.00 94.06 126 ALA A C 1
ATOM 933 O O . ALA A 1 126 ? 15.204 -2.065 -32.518 1.00 94.06 126 ALA A O 1
ATOM 934 N N . HIS A 1 127 ? 13.048 -2.684 -32.471 1.00 95.50 127 HIS A N 1
ATOM 935 C CA . HIS A 1 127 ? 13.048 -3.244 -33.829 1.00 95.50 127 HIS A CA 1
ATOM 936 C C . HIS A 1 127 ? 13.508 -2.237 -34.898 1.00 95.50 127 HIS A C 1
ATOM 938 O O . HIS A 1 127 ? 14.343 -2.561 -35.737 1.00 95.50 127 HIS A O 1
ATOM 944 N N . ARG A 1 128 ? 13.060 -0.973 -34.832 1.00 96.00 128 ARG A N 1
ATOM 945 C CA . ARG A 1 128 ? 13.502 0.068 -35.784 1.00 96.00 128 ARG A CA 1
ATOM 946 C C . ARG A 1 128 ? 14.959 0.497 -35.612 1.00 96.00 128 ARG A C 1
ATOM 948 O O . ARG A 1 128 ? 15.525 1.081 -36.538 1.00 96.00 128 ARG A O 1
ATOM 955 N N . LEU A 1 129 ? 15.555 0.283 -34.441 1.00 95.69 129 LEU A N 1
ATOM 956 C CA . LEU A 1 129 ? 16.990 0.466 -34.231 1.00 95.69 129 LEU A CA 1
ATOM 957 C C . LEU A 1 129 ? 17.764 -0.734 -34.783 1.00 95.69 129 LEU A C 1
ATOM 959 O O . LEU A 1 129 ? 18.761 -0.516 -35.464 1.00 95.69 129 LEU A O 1
ATOM 963 N N . ASP A 1 130 ? 17.268 -1.953 -34.580 1.00 96.31 130 ASP A N 1
ATOM 964 C CA . ASP A 1 130 ? 17.865 -3.190 -35.095 1.00 96.31 130 ASP A CA 1
ATOM 965 C C . ASP A 1 130 ? 17.914 -3.200 -36.638 1.00 96.31 130 ASP A C 1
ATOM 967 O O . ASP A 1 130 ? 18.991 -3.318 -37.224 1.00 96.31 130 ASP A O 1
ATOM 971 N N . ASP A 1 131 ? 16.797 -2.872 -37.305 1.00 95.50 131 ASP A N 1
ATOM 972 C CA . ASP A 1 131 ? 16.724 -2.663 -38.765 1.00 95.50 131 ASP A CA 1
ATOM 973 C C . ASP A 1 131 ? 17.773 -1.651 -39.267 1.00 95.50 131 ASP A C 1
ATOM 975 O O . ASP A 1 131 ? 18.390 -1.810 -40.328 1.00 95.50 131 ASP A O 1
ATOM 979 N N . ARG A 1 132 ? 17.983 -0.567 -38.506 1.00 95.50 132 ARG A N 1
ATOM 980 C CA . ARG A 1 132 ? 18.962 0.478 -38.842 1.00 95.50 132 ARG A CA 1
ATOM 981 C C . ARG A 1 132 ? 20.395 0.005 -38.636 1.00 95.50 132 ARG A C 1
ATOM 983 O O . ARG A 1 132 ? 21.253 0.393 -39.428 1.00 95.50 132 ARG A O 1
ATOM 990 N N . VAL A 1 133 ? 20.659 -0.807 -37.614 1.00 97.12 133 VAL A N 1
ATOM 991 C CA . VAL A 1 133 ? 21.974 -1.406 -37.357 1.00 97.12 133 VAL A CA 1
ATOM 992 C C . VAL A 1 133 ? 22.315 -2.407 -38.461 1.00 97.12 133 VAL A C 1
ATOM 994 O O . VAL A 1 133 ? 23.349 -2.238 -39.105 1.00 97.12 133 VAL A O 1
ATOM 997 N N . ALA A 1 134 ? 21.416 -3.336 -38.795 1.00 95.62 134 ALA A N 1
ATOM 998 C CA . ALA A 1 134 ? 21.594 -4.279 -39.904 1.00 95.62 134 ALA A CA 1
ATOM 999 C C . ALA A 1 134 ? 21.788 -3.563 -41.260 1.00 95.62 134 ALA A C 1
ATOM 1001 O O . ALA A 1 134 ? 22.657 -3.920 -42.067 1.00 95.62 134 ALA A O 1
ATOM 1002 N N . GLY A 1 135 ? 21.034 -2.485 -41.504 1.00 96.44 135 GLY A N 1
ATOM 1003 C CA . GLY A 1 135 ? 21.205 -1.633 -42.683 1.00 96.44 135 GLY A CA 1
ATOM 1004 C C . GLY A 1 135 ? 22.548 -0.886 -42.722 1.00 96.44 135 GLY A C 1
ATOM 1005 O O . GLY A 1 135 ? 23.128 -0.715 -43.799 1.00 96.44 135 GLY A O 1
ATOM 1006 N N . LEU A 1 136 ? 23.074 -0.454 -41.571 1.00 96.12 136 LEU A N 1
ATOM 1007 C CA . LEU A 1 136 ? 24.399 0.166 -41.455 1.00 96.12 136 LEU A CA 1
ATOM 1008 C C . LEU A 1 136 ? 25.529 -0.852 -41.641 1.00 96.12 136 LEU A C 1
ATOM 1010 O O . LEU A 1 136 ? 26.478 -0.562 -42.367 1.00 96.12 136 LEU A O 1
ATOM 1014 N N . GLU A 1 137 ? 25.410 -2.049 -41.069 1.00 96.12 137 GLU A N 1
ATOM 1015 C CA . GLU A 1 137 ? 26.368 -3.147 -41.239 1.00 96.12 137 GLU A CA 1
ATOM 1016 C C . GLU A 1 137 ? 26.461 -3.584 -42.711 1.00 96.12 137 GLU A C 1
ATOM 1018 O O . GLU A 1 137 ? 27.553 -3.697 -43.278 1.00 96.12 137 GLU A O 1
ATOM 1023 N N . THR A 1 138 ? 25.316 -3.695 -43.388 1.00 96.25 138 THR A N 1
ATOM 1024 C CA . THR A 1 138 ? 25.251 -3.957 -44.835 1.00 96.25 138 THR A CA 1
ATOM 1025 C C . THR A 1 138 ? 25.937 -2.846 -45.643 1.00 96.25 138 THR A C 1
ATOM 1027 O O . THR A 1 138 ? 26.631 -3.110 -46.625 1.00 96.25 138 THR A O 1
ATOM 1030 N N . ARG A 1 139 ? 25.801 -1.574 -45.248 1.00 95.38 139 ARG A N 1
ATOM 1031 C CA . ARG A 1 139 ? 26.525 -0.468 -45.904 1.00 95.38 139 ARG A CA 1
ATOM 1032 C C . ARG A 1 139 ? 28.029 -0.523 -45.631 1.00 95.38 139 ARG A C 1
ATOM 1034 O O . ARG A 1 139 ? 28.804 -0.282 -46.551 1.00 95.38 139 ARG A O 1
ATOM 1041 N N . MET A 1 140 ? 28.439 -0.863 -44.411 1.00 96.94 140 MET A N 1
ATOM 1042 C CA . MET A 1 140 ? 29.844 -0.951 -43.999 1.00 96.94 140 MET A CA 1
ATOM 1043 C C . MET A 1 140 ? 30.593 -2.092 -44.701 1.00 96.94 140 MET A C 1
ATOM 1045 O O . MET A 1 140 ? 31.710 -1.904 -45.177 1.00 96.94 140 MET A O 1
ATOM 1049 N N . THR A 1 141 ? 29.970 -3.261 -44.833 1.00 96.44 141 THR A N 1
ATOM 1050 C CA . THR A 1 141 ? 30.533 -4.401 -45.579 1.00 96.44 141 THR A CA 1
ATOM 1051 C C . THR A 1 141 ? 30.656 -4.100 -47.078 1.00 96.44 141 THR A C 1
ATOM 1053 O O . THR A 1 141 ? 31.675 -4.423 -47.699 1.00 96.44 141 THR A O 1
ATOM 1056 N N . ASN A 1 142 ? 29.682 -3.388 -47.656 1.00 96.44 142 ASN A N 1
ATOM 1057 C CA . ASN A 1 142 ? 29.757 -2.899 -49.035 1.00 96.44 142 ASN A CA 1
ATOM 1058 C C . ASN A 1 142 ? 30.882 -1.866 -49.239 1.00 96.44 142 ASN A C 1
ATOM 1060 O O . ASN A 1 142 ? 31.670 -2.009 -50.176 1.00 96.44 142 ASN A O 1
ATOM 1064 N N . THR A 1 143 ? 31.027 -0.862 -48.363 1.00 96.12 143 THR A N 1
ATOM 1065 C CA . THR A 1 143 ? 32.120 0.125 -48.480 1.00 96.12 143 THR A CA 1
ATOM 1066 C C . THR A 1 143 ? 33.493 -0.502 -48.251 1.00 96.12 143 THR A C 1
ATOM 1068 O O . THR A 1 143 ? 34.431 -0.178 -48.977 1.00 96.12 143 THR A O 1
ATOM 1071 N N . GLN A 1 144 ? 33.622 -1.458 -47.325 1.00 95.94 144 GLN A N 1
ATOM 1072 C CA . GLN A 1 144 ? 34.852 -2.232 -47.130 1.00 95.94 144 GLN A CA 1
ATOM 1073 C C . GLN A 1 144 ? 35.220 -3.055 -48.378 1.00 95.94 144 GLN A C 1
ATOM 1075 O O . GLN A 1 144 ? 36.396 -3.151 -48.737 1.00 95.94 144 GLN A O 1
ATOM 1080 N N . THR A 1 145 ? 34.227 -3.628 -49.063 1.00 95.88 145 THR A N 1
ATOM 1081 C CA . THR A 1 145 ? 34.432 -4.382 -50.309 1.00 95.88 145 THR A CA 1
ATOM 1082 C C . THR A 1 145 ? 34.867 -3.461 -51.450 1.00 95.88 145 THR A C 1
ATOM 1084 O O . THR A 1 145 ? 35.853 -3.759 -52.126 1.00 95.88 145 THR A O 1
ATOM 1087 N N . ALA A 1 146 ? 34.216 -2.305 -51.610 1.00 94.81 146 ALA A N 1
ATOM 1088 C CA . ALA A 1 146 ? 34.611 -1.288 -52.584 1.00 94.81 146 ALA A CA 1
ATOM 1089 C C . ALA A 1 146 ? 36.039 -0.764 -52.326 1.00 94.81 146 ALA A C 1
ATOM 1091 O O . ALA A 1 146 ? 36.838 -0.665 -53.254 1.00 94.81 146 ALA A O 1
ATOM 1092 N N . LEU A 1 147 ? 36.408 -0.520 -51.061 1.00 96.38 147 LEU A N 1
ATOM 1093 C CA . LEU A 1 147 ? 37.763 -0.104 -50.677 1.00 96.38 147 LEU A CA 1
ATOM 1094 C C . LEU A 1 147 ? 38.821 -1.156 -51.064 1.00 96.38 147 LEU A C 1
ATOM 1096 O O . LEU A 1 147 ? 39.892 -0.806 -51.562 1.00 96.38 147 LEU A O 1
ATOM 1100 N N . ARG A 1 148 ? 38.523 -2.451 -50.875 1.00 95.69 148 ARG A N 1
ATOM 1101 C CA . ARG A 1 148 ? 39.404 -3.555 -51.298 1.00 95.69 148 ARG A CA 1
ATOM 1102 C C . ARG A 1 148 ? 39.566 -3.617 -52.819 1.00 95.69 148 ARG A C 1
ATOM 1104 O O . ARG A 1 148 ? 40.684 -3.820 -53.285 1.00 95.69 148 ARG A O 1
ATOM 1111 N N . GLN A 1 149 ? 38.491 -3.409 -53.581 1.00 96.31 149 GLN A N 1
ATOM 1112 C CA . GLN A 1 149 ? 38.551 -3.338 -55.047 1.00 96.31 149 GLN A CA 1
ATOM 1113 C C . GLN A 1 149 ? 39.415 -2.156 -55.506 1.00 96.31 149 GLN A C 1
ATOM 1115 O O . GLN A 1 149 ? 40.399 -2.367 -56.211 1.00 96.31 149 GLN A O 1
ATOM 1120 N N . MET A 1 150 ? 39.147 -0.947 -54.995 1.00 94.88 150 MET A N 1
ATOM 1121 C CA . MET A 1 150 ? 39.947 0.250 -55.286 1.00 94.88 150 MET A CA 1
ATOM 1122 C C . MET A 1 150 ? 41.431 0.064 -54.938 1.00 94.88 150 MET A C 1
ATOM 1124 O O . MET A 1 150 ? 42.298 0.490 -55.696 1.00 94.88 150 MET A O 1
ATOM 1128 N N . SER A 1 151 ? 41.748 -0.597 -53.820 1.00 94.94 151 SER A N 1
ATOM 1129 C CA . SER A 1 151 ? 43.132 -0.919 -53.447 1.00 94.94 151 SER A CA 1
ATOM 1130 C C . SER A 1 151 ? 43.808 -1.849 -54.467 1.00 94.94 151 SER A C 1
ATOM 1132 O O . SER A 1 151 ? 44.960 -1.613 -54.839 1.00 94.94 151 SER A O 1
ATOM 1134 N N . GLY A 1 152 ? 43.086 -2.854 -54.974 1.00 96.00 152 GLY A N 1
ATOM 1135 C CA . GLY A 1 152 ? 43.554 -3.726 -56.053 1.00 96.00 152 GLY A CA 1
ATOM 1136 C C . GLY A 1 152 ? 43.766 -2.986 -57.378 1.00 96.00 152 GLY A C 1
ATOM 1137 O O . GLY A 1 152 ? 44.780 -3.201 -58.046 1.00 96.00 152 GLY A O 1
ATOM 1138 N N . ASP A 1 153 ? 42.864 -2.073 -57.736 1.00 95.88 153 ASP A N 1
ATOM 1139 C CA . ASP A 1 153 ? 42.981 -1.258 -58.949 1.00 95.88 153 ASP A CA 1
ATOM 1140 C C . ASP A 1 153 ? 44.153 -0.272 -58.867 1.00 95.88 153 ASP A C 1
ATOM 1142 O O . ASP A 1 153 ? 44.929 -0.163 -59.816 1.00 95.88 153 ASP A O 1
ATOM 1146 N N . VAL A 1 154 ? 44.371 0.374 -57.716 1.00 95.81 154 VAL A N 1
ATOM 1147 C CA . VAL A 1 154 ? 45.550 1.226 -57.473 1.00 95.81 154 VAL A CA 1
ATOM 1148 C C . VAL A 1 154 ? 46.850 0.427 -57.620 1.00 95.81 154 VAL A C 1
ATOM 1150 O O . VAL A 1 154 ? 47.792 0.910 -58.251 1.00 95.81 154 VAL A O 1
ATOM 1153 N N . ALA A 1 155 ? 46.905 -0.811 -57.116 1.00 95.00 155 ALA A N 1
ATOM 1154 C CA . ALA A 1 155 ? 48.069 -1.681 -57.294 1.00 95.00 155 ALA A CA 1
ATOM 1155 C C . ALA A 1 155 ? 48.313 -2.039 -58.776 1.00 95.00 155 ALA A C 1
ATOM 1157 O O . ALA A 1 155 ? 49.457 -2.012 -59.236 1.00 95.00 155 ALA A O 1
ATOM 1158 N N . ARG A 1 156 ? 47.249 -2.306 -59.551 1.00 94.12 156 ARG A N 1
ATOM 1159 C CA . ARG A 1 156 ? 47.333 -2.535 -61.007 1.00 94.12 156 ARG A CA 1
ATOM 1160 C C . ARG A 1 156 ? 47.814 -1.295 -61.758 1.00 94.12 156 ARG A C 1
ATOM 1162 O O . ARG A 1 156 ? 48.712 -1.402 -62.590 1.00 94.12 156 ARG A O 1
ATOM 1169 N N . VAL A 1 157 ? 47.271 -0.118 -61.444 1.00 95.19 157 VAL A N 1
ATOM 1170 C CA . VAL A 1 157 ? 47.707 1.158 -62.035 1.00 95.19 157 VAL A CA 1
ATOM 1171 C C . VAL A 1 157 ? 49.182 1.415 -61.725 1.00 95.19 157 VAL A C 1
ATOM 1173 O O . VAL A 1 157 ? 49.941 1.727 -62.638 1.00 95.19 157 VAL A O 1
ATOM 1176 N N . GLN A 1 158 ? 49.629 1.204 -60.483 1.00 94.88 158 GLN A N 1
ATOM 1177 C CA . GLN A 1 158 ? 51.037 1.369 -60.111 1.00 94.88 158 GLN A CA 1
ATOM 1178 C C . GLN A 1 158 ? 51.965 0.394 -60.862 1.00 94.88 158 GLN A C 1
ATOM 1180 O O . GLN A 1 158 ? 53.062 0.781 -61.271 1.00 94.88 158 GLN A O 1
ATOM 1185 N N . ALA A 1 159 ? 51.540 -0.857 -61.073 1.00 93.81 159 ALA A N 1
ATOM 1186 C CA . ALA A 1 159 ? 52.293 -1.826 -61.869 1.00 93.81 159 ALA A CA 1
ATOM 1187 C C . ALA A 1 159 ? 52.391 -1.402 -63.347 1.00 93.81 159 ALA A C 1
ATOM 1189 O O . ALA A 1 159 ? 53.483 -1.425 -63.917 1.00 93.81 159 ALA A O 1
ATOM 1190 N N . ASN A 1 160 ? 51.283 -0.937 -63.934 1.00 94.12 160 ASN A N 1
ATOM 1191 C CA . ASN A 1 160 ? 51.242 -0.429 -65.306 1.00 94.12 160 ASN A CA 1
ATOM 1192 C C . ASN A 1 160 ? 52.124 0.817 -65.485 1.00 94.12 160 ASN A C 1
ATOM 1194 O O . ASN A 1 160 ? 52.865 0.892 -66.461 1.00 94.12 160 ASN A O 1
ATOM 1198 N N . VAL A 1 161 ? 52.115 1.758 -64.532 1.00 94.38 161 VAL A N 1
ATOM 1199 C CA . VAL A 1 161 ? 53.006 2.935 -64.547 1.00 94.38 161 VAL A CA 1
ATOM 1200 C C . VAL A 1 161 ? 54.474 2.500 -64.552 1.00 94.38 161 VAL A C 1
ATOM 1202 O O . VAL A 1 161 ? 55.210 2.899 -65.449 1.00 94.38 161 VAL A O 1
ATOM 1205 N N . LYS A 1 162 ? 54.883 1.589 -63.656 1.00 94.12 162 LYS A N 1
ATOM 1206 C CA . LYS A 1 162 ? 56.254 1.036 -63.644 1.00 94.12 162 LYS A CA 1
ATOM 1207 C C . LYS A 1 162 ? 56.627 0.308 -64.939 1.00 94.12 162 LYS A C 1
ATOM 1209 O O . LYS A 1 162 ? 57.795 0.293 -65.326 1.00 94.12 162 LYS A O 1
ATOM 1214 N N . GLN A 1 163 ? 55.668 -0.328 -65.611 1.00 91.56 163 GLN A N 1
ATOM 1215 C CA . GLN A 1 163 ? 55.901 -0.947 -66.916 1.00 91.56 163 GLN A CA 1
ATOM 1216 C C . GLN A 1 163 ? 56.102 0.111 -68.010 1.00 91.56 163 GLN A C 1
ATOM 1218 O O . GLN A 1 163 ? 57.040 -0.014 -68.795 1.00 91.56 163 GLN A O 1
ATOM 1223 N N . ILE A 1 164 ? 55.280 1.164 -68.033 1.00 91.62 164 ILE A N 1
ATOM 1224 C CA . ILE A 1 164 ? 55.417 2.292 -68.965 1.00 91.62 164 ILE A CA 1
ATOM 1225 C C . ILE A 1 164 ? 56.762 2.999 -68.755 1.00 91.62 164 ILE A C 1
ATOM 1227 O O . ILE A 1 164 ? 57.482 3.207 -69.726 1.00 91.62 164 ILE A O 1
ATOM 1231 N N . GLU A 1 165 ? 57.158 3.282 -67.510 1.00 90.25 165 GLU A N 1
ATOM 1232 C CA . GLU A 1 165 ? 58.466 3.866 -67.172 1.00 90.25 165 GLU A CA 1
ATOM 1233 C C . GLU A 1 165 ? 59.632 3.047 -67.747 1.00 90.25 165 GLU A C 1
ATOM 1235 O O . GLU A 1 165 ? 60.545 3.611 -68.349 1.00 90.25 165 GLU A O 1
ATOM 1240 N N . ARG A 1 166 ? 59.586 1.711 -67.635 1.00 88.19 166 ARG A N 1
ATOM 1241 C CA . ARG A 1 166 ? 60.605 0.819 -68.220 1.00 88.19 166 ARG A CA 1
ATOM 1242 C C . ARG A 1 166 ? 60.620 0.858 -69.747 1.00 88.19 166 ARG A C 1
ATOM 1244 O O . ARG A 1 166 ? 61.699 0.853 -70.330 1.00 88.19 166 ARG A O 1
ATOM 1251 N N . VAL A 1 167 ? 59.452 0.891 -70.393 1.00 88.31 167 VAL A N 1
ATOM 1252 C CA . VAL A 1 167 ? 59.351 0.991 -71.860 1.00 88.31 167 VAL A CA 1
ATOM 1253 C C . VAL A 1 167 ? 59.907 2.334 -72.342 1.00 88.31 167 VAL A C 1
ATOM 1255 O O . VAL A 1 167 ? 60.720 2.356 -73.260 1.00 88.31 167 VAL A O 1
ATOM 1258 N N . VAL A 1 168 ? 59.556 3.439 -71.679 1.00 85.50 168 VAL A N 1
ATOM 1259 C CA . VAL A 1 168 ? 60.080 4.781 -71.982 1.00 85.50 168 VAL A CA 1
ATOM 1260 C C . VAL A 1 168 ? 61.598 4.846 -71.772 1.00 85.50 168 VAL A C 1
ATOM 1262 O O . VAL A 1 168 ? 62.313 5.347 -72.639 1.00 85.50 168 VAL A O 1
ATOM 1265 N N . ALA A 1 169 ? 62.116 4.279 -70.678 1.00 80.56 169 ALA A N 1
ATOM 1266 C CA . ALA A 1 169 ? 63.555 4.207 -70.421 1.00 80.56 169 ALA A CA 1
ATOM 1267 C C . ALA A 1 169 ? 64.311 3.354 -71.461 1.00 80.56 169 ALA A C 1
ATOM 1269 O O . ALA A 1 169 ? 65.446 3.677 -71.805 1.00 80.56 169 ALA A O 1
ATOM 1270 N N . ALA A 1 170 ? 63.686 2.297 -71.992 1.00 77.31 170 ALA A N 1
ATOM 1271 C CA . ALA A 1 170 ? 64.247 1.472 -73.064 1.00 77.31 170 ALA A CA 1
ATOM 1272 C C . ALA A 1 170 ? 64.180 2.139 -74.454 1.00 77.31 170 ALA A C 1
ATOM 1274 O O . ALA A 1 170 ? 64.983 1.806 -75.325 1.00 77.31 170 ALA A O 1
ATOM 1275 N N . GLU A 1 171 ? 63.264 3.089 -74.664 1.00 69.31 171 GLU A N 1
ATOM 1276 C CA . GLU A 1 171 ? 63.106 3.808 -75.936 1.00 69.31 171 GLU A CA 1
ATOM 1277 C C . GLU A 1 171 ? 63.945 5.099 -76.018 1.00 69.31 171 GLU A C 1
ATOM 1279 O O . GLU A 1 171 ? 64.348 5.526 -77.104 1.00 69.31 171 GLU A O 1
ATOM 1284 N N . ALA A 1 172 ? 64.312 5.677 -74.870 1.00 62.78 172 ALA A N 1
ATOM 1285 C CA . ALA A 1 172 ? 65.258 6.790 -74.775 1.00 62.78 172 ALA A CA 1
ATOM 1286 C C . ALA A 1 172 ? 66.596 6.559 -75.531 1.00 62.78 172 ALA A C 1
ATOM 1288 O O . ALA A 1 172 ? 66.985 7.444 -76.300 1.00 62.78 172 ALA A O 1
ATOM 1289 N N . PRO A 1 173 ? 67.297 5.406 -75.415 1.00 59.81 173 PRO A N 1
ATOM 1290 C CA . PRO A 1 173 ? 68.517 5.156 -76.188 1.00 59.81 173 PRO A CA 1
ATOM 1291 C C . PRO A 1 173 ? 68.268 4.951 -77.693 1.00 59.81 173 PRO A C 1
ATOM 1293 O O . PRO A 1 173 ? 69.126 5.329 -78.491 1.00 59.81 173 PRO A O 1
ATOM 1296 N N . ARG A 1 174 ? 67.102 4.436 -78.123 1.00 55.09 174 ARG A N 1
ATOM 1297 C CA . ARG A 1 174 ? 66.756 4.380 -79.561 1.00 55.09 174 ARG A CA 1
ATOM 1298 C C . ARG A 1 174 ? 66.559 5.774 -80.147 1.00 55.09 174 ARG A C 1
ATOM 1300 O O . ARG A 1 174 ? 67.097 6.077 -81.209 1.00 55.09 174 ARG A O 1
ATOM 1307 N N . SER A 1 175 ? 65.879 6.644 -79.405 1.00 55.44 175 SER A N 1
ATOM 1308 C CA . SER A 1 175 ? 65.675 8.051 -79.773 1.00 55.44 175 SER A CA 1
ATOM 1309 C C . SER A 1 175 ? 66.982 8.859 -79.811 1.00 55.44 175 SER A C 1
ATOM 1311 O O . SER A 1 175 ? 67.069 9.856 -80.526 1.00 55.44 175 SER A O 1
ATOM 1313 N N . ALA A 1 176 ? 68.014 8.436 -79.070 1.00 53.62 176 ALA A N 1
ATOM 1314 C CA . ALA A 1 176 ? 69.355 9.016 -79.143 1.00 53.62 176 ALA A CA 1
ATOM 1315 C C . ALA A 1 176 ? 70.147 8.514 -80.367 1.00 53.62 176 ALA A C 1
ATOM 1317 O O . ALA A 1 176 ? 70.814 9.310 -81.024 1.00 53.62 176 ALA A O 1
ATOM 1318 N N . ALA A 1 177 ? 70.036 7.226 -80.715 1.00 52.06 177 ALA A N 1
ATOM 1319 C CA . ALA A 1 177 ? 70.682 6.653 -81.900 1.00 52.06 177 ALA A CA 1
ATOM 1320 C C . ALA A 1 177 ? 70.066 7.150 -83.225 1.00 52.06 177 ALA A C 1
ATOM 1322 O O . ALA A 1 177 ? 70.773 7.297 -84.219 1.00 52.06 177 ALA A O 1
ATOM 1323 N N . ALA A 1 178 ? 68.768 7.469 -83.234 1.00 49.28 178 ALA A N 1
ATOM 1324 C CA . ALA A 1 178 ? 68.042 7.976 -84.402 1.00 49.28 178 ALA A CA 1
ATOM 1325 C C . ALA A 1 178 ? 68.218 9.490 -84.670 1.00 49.28 178 ALA A C 1
ATOM 1327 O O . ALA A 1 178 ? 67.526 10.042 -85.519 1.00 49.28 178 ALA A O 1
ATOM 1328 N N . ARG A 1 179 ? 69.132 10.184 -83.970 1.00 46.50 179 ARG A N 1
ATOM 1329 C CA . ARG A 1 179 ? 69.459 11.609 -84.217 1.00 46.50 179 ARG A CA 1
ATOM 1330 C C . ARG A 1 179 ? 70.620 11.835 -85.194 1.00 46.50 179 ARG A C 1
ATOM 1332 O O . ARG A 1 179 ? 71.128 12.949 -85.304 1.00 46.50 179 ARG A O 1
ATOM 1339 N N . GLY A 1 180 ? 71.015 10.800 -85.931 1.00 44.91 180 GLY A N 1
ATOM 1340 C CA . GLY A 1 180 ? 71.791 10.941 -87.158 1.00 44.91 180 GLY A CA 1
ATOM 1341 C C . GLY A 1 180 ? 70.866 11.018 -88.375 1.00 44.91 180 GLY A C 1
ATOM 1342 O O . GLY A 1 180 ? 70.277 10.007 -88.736 1.00 44.91 180 GLY A O 1
ATOM 1343 N N . LEU A 1 181 ? 70.848 12.186 -89.030 1.00 47.91 181 LEU A N 1
ATOM 1344 C CA . LEU A 1 181 ? 70.152 12.550 -90.279 1.00 47.91 181 LEU A CA 1
ATOM 1345 C C . LEU A 1 181 ? 68.671 13.004 -90.234 1.00 47.91 181 LEU A C 1
ATOM 1347 O O . LEU A 1 181 ? 67.787 12.390 -89.647 1.00 47.91 181 LEU A O 1
ATOM 1351 N N . THR A 1 182 ? 68.451 14.036 -91.060 1.00 41.28 182 THR A N 1
ATOM 1352 C CA . THR A 1 182 ? 67.217 14.578 -91.671 1.00 41.28 182 THR A CA 1
ATOM 1353 C C . THR A 1 182 ? 66.285 15.518 -90.884 1.00 41.28 182 THR A C 1
ATOM 1355 O O . THR A 1 182 ? 65.620 15.164 -89.918 1.00 41.28 182 THR A O 1
ATOM 1358 N N . GLU A 1 183 ? 66.214 16.735 -91.432 1.00 32.19 183 GLU A N 1
ATOM 1359 C CA . GLU A 1 183 ? 65.369 17.904 -91.149 1.00 32.19 183 GLU A CA 1
ATOM 1360 C C . GLU A 1 183 ? 64.587 18.233 -92.458 1.00 32.19 183 GLU A C 1
ATOM 1362 O O . GLU A 1 183 ? 65.036 17.804 -93.526 1.00 32.19 183 GLU A O 1
ATOM 1367 N N . PRO A 1 184 ? 63.529 19.074 -92.461 1.00 55.94 184 PRO A N 1
ATOM 1368 C CA . PRO A 1 184 ? 62.213 18.877 -91.846 1.00 55.94 184 PRO A CA 1
ATOM 1369 C C . PRO A 1 184 ? 61.164 18.463 -92.931 1.00 55.94 184 PRO A C 1
ATOM 1371 O O . PRO A 1 184 ? 61.290 17.311 -93.344 1.00 55.94 184 PRO A O 1
ATOM 1374 N N . PRO A 1 185 ? 60.177 19.241 -93.473 1.00 53.25 185 PRO A N 1
ATOM 1375 C CA . PRO A 1 185 ? 59.588 20.550 -93.141 1.00 53.25 185 PRO A CA 1
ATOM 1376 C C . PRO A 1 185 ? 58.148 20.491 -92.558 1.00 53.25 185 PRO A C 1
ATOM 1378 O O . PRO A 1 185 ? 57.613 19.446 -92.205 1.00 53.25 185 PRO A O 1
ATOM 1381 N N . HIS A 1 186 ? 57.548 21.675 -92.405 1.00 43.84 186 HIS A N 1
ATOM 1382 C CA . HIS A 1 186 ? 56.265 22.008 -91.774 1.00 43.84 186 HIS A CA 1
ATOM 1383 C C . HIS A 1 186 ? 54.978 21.358 -92.326 1.00 43.84 186 HIS A C 1
ATOM 1385 O O . HIS A 1 186 ? 54.717 21.393 -93.526 1.00 43.84 186 HIS A O 1
ATOM 1391 N N . ALA A 1 187 ? 54.054 21.040 -91.410 1.00 42.28 187 ALA A N 1
ATOM 1392 C CA . ALA A 1 187 ? 52.614 21.235 -91.615 1.00 42.28 187 ALA A CA 1
ATOM 1393 C 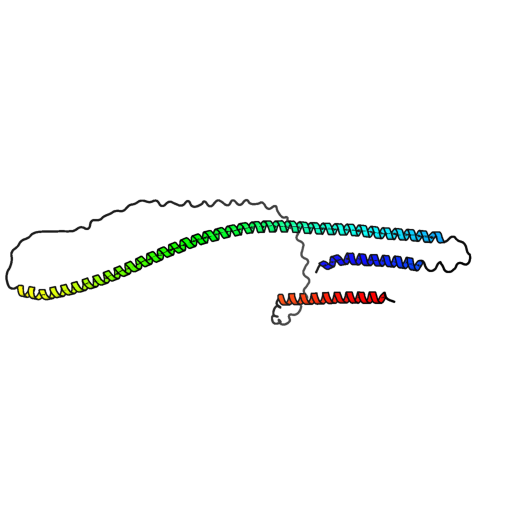C . ALA A 1 187 ? 51.949 21.678 -90.296 1.00 42.28 187 ALA A C 1
ATOM 1395 O O . ALA A 1 187 ? 51.855 20.908 -89.342 1.00 42.28 187 ALA A O 1
ATOM 1396 N N . ALA A 1 188 ? 51.508 22.936 -90.224 1.00 48.00 188 ALA A N 1
ATOM 1397 C CA . ALA A 1 188 ? 50.767 23.454 -89.077 1.00 48.00 188 ALA A CA 1
ATOM 1398 C C . ALA A 1 188 ? 49.264 23.189 -89.256 1.00 48.00 188 ALA A C 1
ATOM 1400 O O . ALA A 1 188 ? 48.675 23.631 -90.240 1.00 48.00 188 ALA A O 1
ATOM 1401 N N . ALA A 1 189 ? 48.632 22.525 -88.287 1.00 41.81 189 ALA A N 1
ATOM 1402 C CA . ALA A 1 189 ? 47.178 22.416 -88.197 1.00 41.81 189 ALA A CA 1
ATOM 1403 C C . ALA A 1 189 ? 46.746 22.490 -86.726 1.00 41.81 189 ALA A C 1
ATOM 1405 O O . ALA A 1 189 ? 47.183 21.700 -85.891 1.00 41.81 189 ALA A O 1
ATOM 1406 N N . ALA A 1 190 ? 45.918 23.482 -86.403 1.00 46.53 190 ALA A N 1
ATOM 1407 C CA . ALA A 1 190 ? 45.461 23.747 -85.045 1.00 46.53 190 ALA A CA 1
ATOM 1408 C C . ALA A 1 190 ? 44.306 22.820 -84.631 1.00 46.53 190 ALA A C 1
ATOM 1410 O O . ALA A 1 190 ? 43.405 22.556 -85.423 1.00 46.53 190 ALA A O 1
ATOM 1411 N N . ALA A 1 191 ? 44.276 22.424 -83.355 1.00 43.62 191 ALA A N 1
ATOM 1412 C CA . ALA A 1 191 ? 43.089 21.858 -82.713 1.00 43.62 191 ALA A CA 1
ATOM 1413 C C . ALA A 1 191 ? 43.084 22.146 -81.200 1.00 43.62 191 ALA A C 1
ATOM 1415 O O . ALA A 1 191 ? 43.281 21.264 -80.365 1.00 43.62 191 ALA A O 1
ATOM 1416 N N . THR A 1 192 ? 42.851 23.406 -80.833 1.00 51.16 192 THR A N 1
ATOM 1417 C CA . THR A 1 192 ? 42.595 23.801 -79.441 1.00 51.16 192 THR A CA 1
ATOM 1418 C C . THR A 1 192 ? 41.269 23.199 -78.967 1.00 51.16 192 THR A C 1
ATOM 1420 O O . THR A 1 192 ? 40.209 23.712 -79.315 1.00 51.16 192 THR A O 1
ATOM 1423 N N . PHE A 1 193 ? 41.304 22.154 -78.135 1.00 44.88 193 PHE A N 1
ATOM 1424 C CA . PHE A 1 193 ? 40.106 21.620 -77.471 1.00 44.88 193 PHE A CA 1
ATOM 1425 C C . PHE A 1 193 ? 40.167 21.793 -75.949 1.00 44.88 193 PHE A C 1
ATOM 1427 O O . PHE A 1 193 ? 40.439 20.871 -75.182 1.00 44.88 193 PHE A O 1
ATOM 1434 N N . VAL A 1 194 ? 39.850 23.012 -75.506 1.00 48.84 194 VAL A N 1
ATOM 1435 C CA . VAL A 1 194 ? 39.539 23.309 -74.102 1.00 48.84 194 VAL A CA 1
ATOM 1436 C C . VAL A 1 194 ? 38.178 22.694 -73.768 1.00 48.84 194 VAL A C 1
ATOM 1438 O O . VAL A 1 194 ? 37.132 23.255 -74.098 1.00 48.84 194 VAL A O 1
ATOM 1441 N N . ARG A 1 195 ? 38.164 21.534 -73.100 1.00 44.69 195 ARG A N 1
ATOM 1442 C CA . ARG A 1 195 ? 36.914 20.900 -72.653 1.00 44.69 195 ARG A CA 1
ATOM 1443 C C . ARG A 1 195 ? 36.502 21.423 -71.273 1.00 44.69 195 ARG A C 1
ATOM 1445 O O . ARG A 1 195 ? 36.852 20.866 -70.239 1.00 44.69 195 ARG A O 1
ATOM 1452 N N . LYS A 1 196 ? 35.742 22.516 -71.295 1.00 48.91 196 LYS A N 1
ATOM 1453 C CA . LYS A 1 196 ? 35.066 23.144 -70.150 1.00 48.91 196 LYS A CA 1
ATOM 1454 C C . LYS A 1 196 ? 34.158 22.134 -69.414 1.00 48.91 196 LYS A C 1
ATOM 1456 O O . LYS A 1 196 ? 33.210 21.656 -70.039 1.00 48.91 196 LYS A O 1
ATOM 1461 N N . PRO A 1 197 ? 34.358 21.839 -68.114 1.00 53.38 197 PRO A N 1
ATOM 1462 C CA . PRO A 1 197 ? 33.311 21.222 -67.307 1.00 53.38 197 PRO A CA 1
ATOM 1463 C C . PRO A 1 197 ? 32.203 22.257 -67.072 1.00 53.38 197 PRO A C 1
ATOM 1465 O O . PRO A 1 197 ? 32.461 23.380 -66.634 1.00 53.38 197 PRO A O 1
ATOM 1468 N N . ALA A 1 198 ? 30.969 21.904 -67.424 1.00 43.28 198 ALA A N 1
ATOM 1469 C CA . ALA A 1 198 ? 29.825 22.791 -67.271 1.00 43.28 198 ALA A CA 1
ATOM 1470 C C . ALA A 1 198 ? 29.372 22.855 -65.807 1.00 43.28 198 ALA A C 1
ATOM 1472 O O . ALA A 1 198 ? 29.138 21.834 -65.164 1.00 43.28 198 ALA A O 1
ATOM 1473 N N . SER A 1 199 ? 29.190 24.074 -65.311 1.00 46.81 199 SER A N 1
ATOM 1474 C CA . SER A 1 199 ? 28.491 24.359 -64.065 1.00 46.81 199 SER A CA 1
ATOM 1475 C C . SER A 1 199 ? 26.986 24.103 -64.219 1.00 46.81 199 SER A C 1
ATOM 1477 O O . SER A 1 199 ? 26.294 24.870 -64.890 1.00 46.81 199 SER A O 1
ATOM 1479 N N . LEU A 1 200 ? 26.480 23.073 -63.545 1.00 48.03 200 LEU A N 1
ATOM 1480 C CA . LEU A 1 200 ? 25.074 22.898 -63.171 1.00 48.03 200 LEU A CA 1
ATOM 1481 C C . LEU A 1 200 ? 25.107 22.772 -61.637 1.00 48.03 200 LEU A C 1
ATOM 1483 O O . LEU A 1 200 ? 25.747 21.861 -61.129 1.00 48.03 200 LEU A O 1
ATOM 1487 N N . SER A 1 201 ? 24.612 23.699 -60.813 1.00 46.84 201 SER A N 1
ATOM 1488 C CA . SER A 1 201 ? 23.417 24.548 -60.923 1.00 46.84 201 SER A CA 1
ATOM 1489 C C . SER A 1 201 ? 22.141 23.738 -61.133 1.00 46.84 201 SER A C 1
ATOM 1491 O O . SER A 1 201 ? 21.638 23.599 -62.245 1.00 46.84 201 SER A O 1
ATOM 1493 N N . SER A 1 202 ? 21.641 23.176 -60.033 1.00 46.09 202 SER A N 1
ATOM 1494 C CA . SER A 1 202 ? 20.256 22.728 -59.852 1.00 46.09 202 SER A CA 1
ATOM 1495 C C . SER A 1 202 ? 19.972 22.621 -58.355 1.00 46.09 202 SER A C 1
ATOM 1497 O O . SER A 1 202 ? 20.045 21.549 -57.761 1.00 46.09 202 SER A O 1
ATOM 1499 N N . ALA A 1 203 ? 19.682 23.762 -57.732 1.00 50.03 203 ALA A N 1
ATOM 1500 C CA . ALA A 1 203 ? 18.989 23.780 -56.452 1.00 50.03 203 ALA A CA 1
ATOM 1501 C C . ALA A 1 203 ? 17.477 23.684 -56.709 1.00 50.03 203 ALA A C 1
ATOM 1503 O O . ALA A 1 203 ? 16.974 24.417 -57.561 1.00 50.03 203 ALA A O 1
ATOM 1504 N N . PRO A 1 204 ? 16.735 22.875 -55.943 1.00 56.94 204 PRO A N 1
ATOM 1505 C CA . PRO A 1 204 ? 15.334 23.136 -55.670 1.00 56.94 204 PRO A CA 1
ATOM 1506 C C . PRO A 1 204 ? 15.199 23.717 -54.257 1.00 56.94 204 PRO A C 1
ATOM 1508 O O . PRO A 1 204 ? 15.429 23.042 -53.256 1.00 56.94 204 PRO A O 1
ATOM 1511 N N . SER A 1 205 ? 14.819 24.992 -54.188 1.00 50.84 205 SER A N 1
ATOM 1512 C CA . SER A 1 205 ? 14.324 25.616 -52.961 1.00 50.84 205 SER A CA 1
ATOM 1513 C C . SER A 1 205 ? 12.837 25.295 -52.807 1.00 50.84 205 SER A C 1
ATOM 1515 O O . SER A 1 205 ? 12.063 25.631 -53.702 1.00 50.84 205 SER A O 1
ATOM 1517 N N . ALA A 1 206 ? 12.440 24.672 -51.695 1.00 45.19 206 ALA A N 1
ATOM 1518 C CA . ALA A 1 206 ? 11.052 24.634 -51.226 1.00 45.19 206 ALA A CA 1
ATOM 1519 C C . ALA A 1 206 ? 10.984 24.235 -49.738 1.00 45.19 206 ALA A C 1
ATOM 1521 O O . ALA A 1 206 ? 11.178 23.075 -49.378 1.00 45.19 206 ALA A O 1
ATOM 1522 N N . SER A 1 207 ? 10.687 25.209 -48.877 1.00 49.22 207 SER A N 1
ATOM 1523 C CA . SER A 1 207 ? 10.256 24.997 -47.484 1.00 49.22 207 SER A CA 1
ATOM 1524 C C . SER A 1 207 ? 8.846 24.352 -47.452 1.00 49.22 207 SER A C 1
ATOM 1526 O O . SER A 1 207 ? 8.149 24.405 -48.467 1.00 49.22 207 SER A O 1
ATOM 1528 N N . PRO A 1 208 ? 8.388 23.755 -46.329 1.00 51.97 208 PRO A N 1
ATOM 1529 C CA . PRO A 1 208 ? 8.009 24.553 -45.159 1.00 51.97 208 PRO A CA 1
ATOM 1530 C C . PRO A 1 208 ? 8.475 23.967 -43.814 1.00 51.97 208 PRO A C 1
ATOM 1532 O O . PRO A 1 208 ? 8.167 22.830 -43.463 1.00 51.97 208 PRO A O 1
ATOM 1535 N N . SER A 1 209 ? 9.132 24.796 -42.999 1.00 43.97 209 SER A N 1
ATOM 1536 C CA . SER A 1 209 ? 9.259 24.530 -41.563 1.00 43.97 209 SER A CA 1
ATOM 1537 C C . SER A 1 209 ? 7.939 24.904 -40.891 1.00 43.97 209 SER A C 1
ATOM 1539 O O . SER A 1 209 ? 7.713 26.074 -40.590 1.00 43.97 209 SER A O 1
ATOM 1541 N N . ALA A 1 210 ? 7.054 23.926 -40.695 1.00 47.56 210 ALA A N 1
ATOM 1542 C CA . ALA A 1 210 ? 5.830 24.122 -39.928 1.00 47.56 210 ALA A CA 1
ATOM 1543 C C . ALA A 1 210 ? 6.178 24.346 -38.447 1.00 47.56 210 ALA A C 1
ATOM 1545 O O . ALA A 1 210 ? 6.657 23.444 -37.760 1.00 47.56 210 ALA A O 1
ATOM 1546 N N . GLU A 1 211 ? 5.954 25.570 -37.978 1.00 49.69 211 GLU A N 1
ATOM 1547 C CA . GLU A 1 211 ? 6.127 25.977 -36.587 1.00 49.69 211 GLU A CA 1
ATOM 1548 C C . GLU A 1 211 ? 5.115 25.243 -35.683 1.00 49.69 211 GLU A C 1
ATOM 1550 O O . GLU A 1 211 ? 3.908 25.356 -35.914 1.00 49.69 211 GLU A O 1
ATOM 1555 N N . PRO A 1 212 ? 5.550 24.485 -34.656 1.00 67.62 212 PRO A N 1
ATOM 1556 C CA . PRO A 1 212 ? 4.629 23.901 -33.691 1.00 67.62 212 PRO A CA 1
ATOM 1557 C C . PRO A 1 212 ? 4.133 24.997 -32.735 1.00 67.62 212 PRO A C 1
ATOM 1559 O O . PRO A 1 212 ? 4.969 25.672 -32.123 1.00 67.62 212 PRO A O 1
ATOM 1562 N N . PRO A 1 213 ? 2.814 25.170 -32.533 1.00 60.22 213 PRO A N 1
ATOM 1563 C CA . PRO A 1 213 ? 2.309 26.148 -31.581 1.00 60.22 213 PRO A CA 1
ATOM 1564 C C . PRO A 1 213 ? 2.754 25.774 -30.164 1.00 60.22 213 PRO A C 1
ATOM 1566 O O . PRO A 1 213 ? 2.402 24.724 -29.623 1.00 60.22 213 PRO A O 1
ATOM 1569 N N . ARG A 1 214 ? 3.541 26.661 -29.554 1.00 50.59 214 ARG A N 1
ATOM 1570 C CA . ARG A 1 214 ? 3.952 26.564 -28.152 1.00 50.59 214 ARG A CA 1
ATOM 1571 C C . ARG A 1 214 ? 2.694 26.697 -27.275 1.00 50.59 214 ARG A C 1
ATOM 1573 O O . ARG A 1 214 ? 2.010 27.714 -27.406 1.00 50.59 214 ARG A O 1
ATOM 1580 N N . PRO A 1 215 ? 2.368 25.730 -26.396 1.00 57.91 215 PRO A N 1
ATOM 1581 C CA . PRO A 1 215 ? 1.212 25.863 -25.518 1.00 57.91 215 PRO A CA 1
ATOM 1582 C C . PRO A 1 215 ? 1.387 27.086 -24.614 1.00 57.91 215 PRO A C 1
ATOM 1584 O O . PRO A 1 215 ? 2.471 27.328 -24.075 1.00 57.91 215 PRO A O 1
ATOM 1587 N N . GLN A 1 216 ? 0.321 27.873 -24.484 1.00 45.91 216 GLN A N 1
ATOM 1588 C CA . GLN A 1 216 ? 0.299 29.048 -23.624 1.00 45.91 216 GLN A CA 1
ATOM 1589 C C . GLN A 1 216 ? 0.464 28.614 -22.164 1.00 45.91 216 GLN A C 1
ATOM 1591 O O . GLN A 1 216 ? -0.252 27.732 -21.692 1.00 45.91 216 GLN A O 1
ATOM 1596 N N . SER A 1 217 ? 1.373 29.261 -21.431 1.00 46.88 217 SER A N 1
ATOM 1597 C CA . SER A 1 217 ? 1.347 29.205 -19.969 1.00 46.88 217 SER A CA 1
ATOM 1598 C C . SER A 1 217 ? 0.110 29.955 -19.490 1.00 46.88 217 SER A C 1
ATOM 1600 O O . SER A 1 217 ? 0.136 31.182 -19.387 1.00 46.88 217 SER A O 1
ATOM 1602 N N . GLU A 1 218 ? -0.973 29.230 -19.212 1.00 44.72 218 GLU A N 1
ATOM 1603 C CA . GLU A 1 218 ? -2.128 29.806 -18.533 1.00 44.72 218 GLU A CA 1
ATOM 1604 C C . GLU A 1 218 ? -1.696 30.411 -17.196 1.00 44.72 218 GLU A C 1
ATOM 1606 O O . GLU A 1 218 ? -0.995 29.792 -16.386 1.00 44.72 218 GLU A O 1
ATOM 1611 N N . ALA A 1 219 ? -2.114 31.655 -16.976 1.00 49.84 219 ALA A N 1
ATOM 1612 C CA . ALA A 1 219 ? -1.874 32.356 -15.733 1.00 49.84 219 ALA A CA 1
ATOM 1613 C C . ALA A 1 219 ? -2.578 31.610 -14.596 1.00 49.84 219 ALA A C 1
ATOM 1615 O O . ALA A 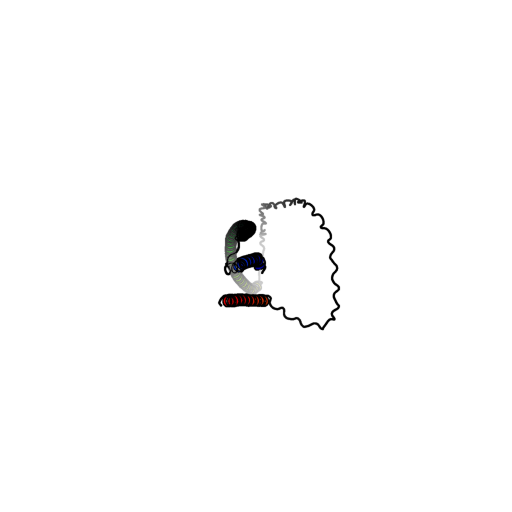1 219 ? -3.807 31.597 -14.508 1.00 49.84 219 ALA A O 1
ATOM 1616 N N . ARG A 1 220 ? -1.793 31.014 -13.694 1.00 40.09 220 ARG A N 1
ATOM 1617 C CA . ARG A 1 220 ? -2.309 30.428 -12.457 1.00 40.09 220 ARG A CA 1
ATOM 1618 C C . ARG A 1 220 ? -2.769 31.547 -11.524 1.00 40.09 220 ARG A C 1
ATOM 1620 O O . ARG A 1 220 ? -2.031 31.965 -10.637 1.00 40.09 220 ARG A O 1
ATOM 1627 N N . VAL A 1 221 ? -3.997 32.016 -11.727 1.00 54.09 221 VAL A N 1
ATOM 1628 C CA . VAL A 1 221 ? -4.705 32.862 -10.767 1.00 54.09 221 VAL A CA 1
ATOM 1629 C C . VAL A 1 221 ? -4.954 32.022 -9.518 1.00 54.09 221 VAL A C 1
ATOM 1631 O O . VAL A 1 221 ? -5.857 31.189 -9.475 1.00 54.09 221 VAL A O 1
ATOM 1634 N N . THR A 1 222 ? -4.120 32.209 -8.499 1.00 45.22 222 THR A N 1
ATOM 1635 C CA . THR A 1 222 ? -4.419 31.775 -7.134 1.00 45.22 222 THR A CA 1
ATOM 1636 C C . THR A 1 222 ? -5.570 32.620 -6.593 1.00 45.22 222 THR A C 1
ATOM 1638 O O . THR A 1 222 ? -5.388 33.831 -6.461 1.00 45.22 222 THR A O 1
ATOM 1641 N N . PRO A 1 223 ? -6.723 32.034 -6.228 1.00 53.19 223 PRO A N 1
ATOM 1642 C CA . PRO A 1 223 ? -7.627 32.706 -5.314 1.00 53.19 223 PRO A CA 1
ATOM 1643 C C . PRO A 1 223 ? -6.958 32.743 -3.935 1.00 53.19 223 PRO A C 1
ATOM 1645 O O . PRO A 1 223 ? -6.662 31.696 -3.355 1.00 53.19 223 PRO A O 1
ATOM 1648 N N . GLU A 1 224 ? -6.711 33.940 -3.403 1.00 41.25 224 GLU A N 1
ATOM 1649 C CA . GLU A 1 224 ? -6.437 34.087 -1.975 1.00 41.25 224 GLU A CA 1
ATOM 1650 C C . GLU A 1 224 ? -7.691 33.682 -1.197 1.00 41.25 224 GLU A C 1
ATOM 1652 O O . GLU A 1 224 ? -8.646 34.447 -1.064 1.00 41.25 224 GLU A O 1
ATOM 1657 N N . THR A 1 225 ? -7.692 32.461 -0.666 1.00 41.78 225 THR A N 1
ATOM 1658 C CA . THR A 1 225 ? -8.667 32.068 0.348 1.00 41.78 225 THR A CA 1
ATOM 1659 C C . THR A 1 225 ? -8.355 32.841 1.620 1.00 41.78 225 THR A C 1
ATOM 1661 O O . THR A 1 225 ? -7.428 32.501 2.357 1.00 41.78 225 THR A O 1
ATOM 1664 N N . THR A 1 226 ? -9.147 33.880 1.880 1.00 48.41 226 THR A N 1
ATOM 1665 C CA . THR A 1 226 ? -9.163 34.611 3.146 1.00 48.41 226 THR A CA 1
ATOM 1666 C C . THR A 1 226 ? -9.363 33.633 4.304 1.00 48.41 226 THR A C 1
ATOM 1668 O O . THR A 1 226 ? -10.469 33.144 4.532 1.00 48.41 226 THR A O 1
ATOM 1671 N N . SER A 1 227 ? -8.294 33.346 5.046 1.00 41.97 227 SER A N 1
ATOM 1672 C CA . SER A 1 227 ? -8.394 32.590 6.293 1.00 41.97 227 SER A CA 1
ATOM 1673 C C . SER A 1 227 ? -8.862 33.543 7.401 1.00 41.97 227 SER A C 1
ATOM 1675 O O . SER A 1 227 ? -8.183 34.546 7.646 1.00 41.97 227 SER A O 1
ATOM 1677 N N . PRO A 1 228 ? -10.017 33.308 8.051 1.00 56.28 228 PRO A N 1
ATOM 1678 C CA . PRO A 1 228 ? -10.492 34.175 9.122 1.00 56.28 228 PRO A CA 1
ATOM 1679 C C . PRO A 1 228 ? -9.555 34.091 10.333 1.00 56.28 228 PRO A C 1
ATOM 1681 O O . PRO A 1 228 ? -9.075 33.018 10.700 1.00 56.28 228 PRO A O 1
ATOM 1684 N N . GLY A 1 229 ? -9.285 35.245 10.946 1.00 42.28 229 GLY A N 1
ATOM 1685 C CA . GLY A 1 229 ? -8.265 35.381 11.982 1.00 42.28 229 GLY A CA 1
ATOM 1686 C C . GLY A 1 229 ? -8.495 34.478 13.195 1.00 42.28 229 GLY A C 1
ATOM 1687 O O . GLY A 1 229 ? -9.533 34.546 13.851 1.00 42.28 229 GLY A O 1
ATOM 1688 N N . VAL A 1 230 ? -7.475 33.690 13.539 1.00 56.00 230 VAL A N 1
ATOM 1689 C CA . VAL A 1 230 ? -7.367 33.051 14.853 1.00 56.00 230 VAL A CA 1
ATOM 1690 C C . VAL A 1 230 ? -6.954 34.133 15.860 1.00 56.00 230 VAL A C 1
ATOM 1692 O O . VAL A 1 230 ? -5.901 34.748 15.668 1.00 56.00 230 VAL A O 1
ATOM 1695 N N . PRO A 1 231 ? -7.739 34.407 16.920 1.00 68.31 231 PRO A N 1
ATOM 1696 C CA . PRO A 1 231 ? -7.328 35.350 17.953 1.00 68.31 231 PRO A CA 1
ATOM 1697 C C . PRO A 1 231 ? -6.106 34.801 18.711 1.00 68.31 231 PRO A C 1
ATOM 1699 O O . PRO A 1 231 ? -6.027 33.589 18.936 1.00 68.31 231 PRO A O 1
ATOM 1702 N N . PRO A 1 232 ? -5.155 35.654 19.137 1.00 60.00 232 PRO A N 1
ATOM 1703 C CA . PRO A 1 232 ? -4.013 35.198 19.918 1.00 60.00 232 PRO A CA 1
ATOM 1704 C C . PRO A 1 232 ? -4.491 34.577 21.235 1.00 60.00 232 PRO A C 1
ATOM 1706 O O . PRO A 1 232 ? -5.213 35.206 22.011 1.00 60.00 232 PRO A O 1
ATOM 1709 N N . ALA A 1 233 ? -4.076 33.335 21.489 1.00 52.28 233 ALA A N 1
ATOM 1710 C CA . ALA A 1 233 ? -4.313 32.678 22.767 1.00 52.28 233 ALA A CA 1
ATOM 1711 C C . ALA A 1 233 ? -3.629 33.468 23.903 1.00 52.28 233 ALA A C 1
ATOM 1713 O O . ALA A 1 233 ? -2.543 34.020 23.693 1.00 52.28 233 ALA A O 1
ATOM 1714 N N . PRO A 1 234 ? -4.228 33.533 25.107 1.00 59.38 234 PRO A N 1
ATOM 1715 C CA . PRO A 1 234 ? -3.633 34.250 26.225 1.00 59.38 234 PRO A CA 1
ATOM 1716 C C . PRO A 1 234 ? -2.279 33.642 26.601 1.00 59.38 234 PRO A C 1
ATOM 1718 O O . PRO A 1 234 ? -2.129 32.422 26.682 1.00 59.38 234 PRO A O 1
ATOM 1721 N N . VAL A 1 235 ? -1.305 34.511 26.879 1.00 50.16 235 VAL A N 1
ATOM 1722 C CA . VAL A 1 235 ? 0.004 34.123 27.413 1.00 50.16 235 VAL A CA 1
ATOM 1723 C C . VAL A 1 235 ? -0.194 33.559 28.820 1.00 50.16 235 VAL A C 1
ATOM 1725 O O . VAL A 1 235 ? -0.241 34.297 29.803 1.00 50.16 235 VAL A O 1
ATOM 1728 N N . ILE A 1 236 ? -0.324 32.237 28.920 1.00 52.03 236 ILE A N 1
ATOM 1729 C CA . ILE A 1 236 ? -0.242 31.533 30.198 1.00 52.03 236 ILE A CA 1
ATOM 1730 C C . ILE A 1 236 ? 1.226 31.572 30.619 1.00 52.03 236 ILE A C 1
ATOM 1732 O O . ILE A 1 236 ? 2.078 30.934 30.000 1.00 52.03 236 ILE A O 1
ATOM 1736 N N . ALA A 1 237 ? 1.518 32.358 31.654 1.00 49.12 237 ALA A N 1
ATOM 1737 C CA . ALA A 1 237 ? 2.852 32.447 32.226 1.00 49.12 237 ALA A CA 1
ATOM 1738 C C . ALA A 1 237 ? 3.327 31.056 32.674 1.00 49.12 237 ALA A C 1
ATOM 1740 O O . ALA A 1 237 ? 2.670 30.396 33.483 1.00 49.12 237 ALA A O 1
ATOM 1741 N N . LEU A 1 238 ? 4.472 30.617 32.147 1.00 45.06 238 LEU A N 1
ATOM 1742 C CA . LEU A 1 238 ? 5.122 29.392 32.600 1.00 45.06 238 LEU A CA 1
ATOM 1743 C C . LEU A 1 238 ? 5.539 29.559 34.073 1.00 45.06 238 LEU A C 1
ATOM 1745 O O . LEU A 1 238 ? 6.202 30.551 34.391 1.00 45.06 238 LEU A O 1
ATOM 1749 N N . PRO A 1 239 ? 5.209 28.616 34.974 1.00 61.50 239 PRO A N 1
ATOM 1750 C CA . PRO A 1 239 ? 5.778 28.616 36.313 1.00 61.50 239 PRO A CA 1
ATOM 1751 C C . PRO A 1 239 ? 7.289 28.362 36.239 1.00 61.50 239 PRO A C 1
ATOM 1753 O O . PRO A 1 239 ? 7.757 27.530 35.459 1.00 61.50 239 PRO A O 1
ATOM 1756 N N . SER A 1 240 ? 8.049 29.090 37.058 1.00 56.12 240 SER A N 1
ATOM 1757 C CA . SER A 1 240 ? 9.512 29.027 37.106 1.00 56.12 240 SER A CA 1
ATOM 1758 C C . SER A 1 240 ? 10.032 27.600 37.348 1.00 56.12 240 SER A C 1
ATOM 1760 O O . SER A 1 240 ? 9.445 26.872 38.154 1.00 56.12 240 SER A O 1
ATOM 1762 N N . PRO A 1 241 ? 11.152 27.194 36.719 1.00 59.53 241 PRO A N 1
ATOM 1763 C CA . PRO A 1 241 ? 11.747 25.886 36.971 1.00 59.53 241 PRO A CA 1
ATOM 1764 C C . PRO A 1 241 ? 12.262 25.783 38.419 1.00 59.53 241 PRO A C 1
ATOM 1766 O O . PRO A 1 241 ? 12.780 26.768 38.955 1.00 59.53 241 PRO A O 1
ATOM 1769 N N . PRO A 1 242 ? 12.162 24.605 39.062 1.00 58.62 242 PRO A N 1
ATOM 1770 C CA . PRO A 1 242 ? 12.717 24.399 40.393 1.00 58.62 242 PRO A CA 1
ATOM 1771 C C . PRO A 1 242 ? 14.246 24.495 40.367 1.00 58.62 242 PRO A C 1
ATOM 1773 O O . PRO A 1 242 ? 14.911 24.008 39.449 1.00 58.62 242 PRO A O 1
ATOM 1776 N N . THR A 1 243 ? 14.803 25.104 41.412 1.00 49.41 243 THR A N 1
ATOM 1777 C CA . THR A 1 243 ? 16.245 25.234 41.630 1.00 49.41 243 THR A CA 1
ATOM 1778 C C . THR A 1 243 ? 16.909 23.860 41.664 1.00 49.41 243 THR A C 1
ATOM 1780 O O . THR A 1 243 ? 16.759 23.089 42.612 1.00 49.41 243 THR A O 1
ATOM 1783 N N . SER A 1 244 ? 17.656 23.547 40.605 1.00 44.38 244 SER A N 1
ATOM 1784 C CA . SER A 1 244 ? 18.402 22.296 40.511 1.00 44.38 244 SER A CA 1
ATOM 1785 C C . SER A 1 244 ? 19.552 22.315 41.513 1.00 44.38 244 SER A C 1
ATOM 1787 O O . SER A 1 244 ? 20.429 23.174 41.460 1.00 44.38 244 SER A O 1
ATOM 1789 N N . ARG A 1 245 ? 19.509 21.372 42.454 1.00 53.78 245 ARG A N 1
ATOM 1790 C CA . ARG A 1 245 ? 20.543 21.151 43.465 1.00 53.78 245 ARG A CA 1
ATOM 1791 C C . ARG A 1 245 ? 21.853 20.785 42.768 1.00 53.78 245 ARG A C 1
ATOM 1793 O O . ARG A 1 245 ? 21.874 19.876 41.946 1.00 53.78 245 ARG A O 1
ATOM 1800 N N . GLU A 1 246 ? 22.921 21.495 43.106 1.00 46.59 246 GLU A N 1
ATOM 1801 C CA . GLU A 1 246 ? 24.230 21.371 42.463 1.00 46.59 246 GLU A CA 1
ATOM 1802 C C . GLU A 1 246 ? 24.892 20.027 42.814 1.00 46.59 246 GLU A C 1
ATOM 1804 O O . GLU A 1 246 ? 25.577 19.887 43.830 1.00 46.59 246 GLU A O 1
ATOM 1809 N N . GLU A 1 247 ? 24.636 19.003 41.997 1.00 50.69 247 GLU A N 1
ATOM 1810 C CA . GLU A 1 247 ? 25.270 17.695 42.135 1.00 50.69 247 GLU A CA 1
ATOM 1811 C C . GLU A 1 247 ? 26.620 17.681 41.407 1.00 50.69 247 GLU A C 1
ATOM 1813 O O . GLU A 1 247 ? 26.733 17.917 40.203 1.00 50.69 247 GLU A O 1
ATOM 1818 N N . ARG A 1 248 ? 27.671 17.449 42.193 1.00 59.84 248 ARG A N 1
ATOM 1819 C CA . ARG A 1 248 ? 29.079 17.551 41.804 1.00 59.84 248 ARG A CA 1
ATOM 1820 C C . ARG A 1 248 ? 29.402 16.587 40.647 1.00 59.84 248 ARG A C 1
ATOM 1822 O O . ARG A 1 248 ? 29.191 15.387 40.825 1.00 59.84 248 ARG A O 1
ATOM 1829 N N . PRO A 1 249 ? 29.972 17.044 39.513 1.00 54.44 249 PRO A N 1
ATOM 1830 C CA . PRO A 1 249 ? 30.266 16.161 38.386 1.00 54.44 249 PRO A CA 1
ATOM 1831 C C . PRO A 1 249 ? 31.264 15.055 38.757 1.00 54.44 249 PRO A C 1
ATOM 1833 O O . PRO A 1 249 ? 32.443 15.316 39.005 1.00 54.44 249 PRO A O 1
ATOM 1836 N N . GLY A 1 250 ? 30.788 13.810 38.779 1.00 71.06 250 GLY A N 1
ATOM 1837 C CA . GLY A 1 250 ? 31.649 12.630 38.739 1.00 71.06 250 GLY A CA 1
ATOM 1838 C C . GLY A 1 250 ? 32.282 12.456 37.350 1.00 71.06 250 GLY A C 1
ATOM 1839 O O . GLY A 1 250 ? 31.773 13.011 36.372 1.00 71.06 250 GLY A O 1
ATOM 1840 N N . PRO A 1 251 ? 33.387 11.697 37.229 1.00 73.81 251 PRO A N 1
ATOM 1841 C CA . PRO A 1 251 ? 34.027 11.457 35.939 1.00 73.81 251 PRO A CA 1
ATOM 1842 C C . PRO A 1 251 ? 33.055 10.778 34.953 1.00 73.81 251 PRO A C 1
ATOM 1844 O O . PRO A 1 251 ? 32.282 9.904 35.363 1.00 73.81 251 PRO A O 1
ATOM 1847 N N . PRO A 1 252 ? 33.084 11.149 33.658 1.00 65.94 252 PRO A N 1
ATOM 1848 C CA . PRO A 1 252 ? 32.158 10.616 32.668 1.00 65.94 252 PRO A CA 1
ATOM 1849 C C . PRO A 1 252 ? 32.349 9.105 32.525 1.00 65.94 252 PRO A C 1
ATOM 1851 O O . PRO A 1 252 ? 33.421 8.624 32.156 1.00 65.94 252 PRO A O 1
ATOM 1854 N N . SER A 1 253 ? 31.290 8.351 32.821 1.00 73.69 253 SER A N 1
ATOM 1855 C CA . SER A 1 253 ? 31.267 6.909 32.577 1.00 73.69 253 SER A CA 1
ATOM 1856 C C . SER A 1 253 ? 31.330 6.629 31.070 1.00 73.69 253 SER A C 1
ATOM 1858 O O . SER A 1 253 ? 30.759 7.400 30.293 1.00 73.69 253 SER A O 1
ATOM 1860 N N . PRO A 1 254 ? 31.996 5.543 30.631 1.00 77.94 254 PRO A N 1
ATOM 1861 C CA . PRO A 1 254 ? 32.062 5.195 29.215 1.00 77.94 254 PRO A CA 1
ATOM 1862 C C . PRO A 1 254 ? 30.652 4.991 28.635 1.00 77.94 254 PRO A C 1
ATOM 1864 O O . PRO A 1 254 ? 29.758 4.542 29.363 1.00 77.94 254 PRO A O 1
ATOM 1867 N N . PRO A 1 255 ? 30.436 5.297 27.340 1.00 67.00 255 PRO A N 1
ATOM 1868 C CA . PRO A 1 255 ? 29.124 5.196 26.713 1.00 67.00 255 PRO A CA 1
ATOM 1869 C C . PRO A 1 255 ? 28.607 3.761 26.816 1.00 67.00 255 PRO A C 1
ATOM 1871 O O . PRO A 1 255 ? 29.146 2.831 26.213 1.00 67.00 255 PRO A O 1
ATOM 1874 N N . ARG A 1 256 ? 27.557 3.585 27.621 1.00 69.81 256 ARG A N 1
ATOM 1875 C CA . ARG A 1 256 ? 26.872 2.305 27.778 1.00 69.81 256 ARG A CA 1
ATOM 1876 C C . ARG A 1 256 ? 26.205 1.983 26.435 1.00 69.81 256 ARG A C 1
ATOM 1878 O O . ARG A 1 256 ? 25.500 2.856 25.930 1.00 69.81 256 ARG A O 1
ATOM 1885 N N . PRO A 1 257 ? 26.413 0.794 25.842 1.00 76.31 257 PRO A N 1
ATOM 1886 C CA . PRO A 1 257 ? 25.749 0.457 24.590 1.00 76.31 257 PRO A CA 1
ATOM 1887 C C . PRO A 1 257 ? 24.231 0.543 24.780 1.00 76.31 257 PRO A C 1
ATOM 1889 O O . PRO A 1 257 ? 23.688 -0.085 25.692 1.00 76.31 257 PRO A O 1
ATOM 1892 N N . GLU A 1 258 ? 23.580 1.354 23.942 1.00 69.12 258 GLU A N 1
ATOM 1893 C CA . GLU A 1 258 ? 22.122 1.500 23.892 1.00 69.12 258 GLU A CA 1
ATOM 1894 C C . GLU A 1 258 ? 21.489 0.102 23.772 1.00 69.12 258 GLU A C 1
ATOM 1896 O O . GLU A 1 258 ? 21.789 -0.620 22.813 1.00 69.12 258 GLU A O 1
ATOM 1901 N N . PRO A 1 259 ? 20.659 -0.332 24.738 1.00 73.62 259 PRO A N 1
ATOM 1902 C CA . PRO A 1 259 ? 20.022 -1.636 24.659 1.00 73.62 259 PRO A CA 1
ATOM 1903 C C . PRO A 1 259 ? 19.016 -1.629 23.507 1.00 73.62 259 PRO A C 1
ATOM 1905 O O . PRO A 1 259 ? 18.098 -0.809 23.494 1.00 73.62 259 PRO A O 1
ATOM 1908 N N . ASP A 1 260 ? 19.189 -2.556 22.558 1.00 85.56 260 ASP A N 1
ATOM 1909 C CA . ASP A 1 260 ? 18.297 -2.742 21.408 1.00 85.56 260 ASP A CA 1
ATOM 1910 C C . ASP A 1 260 ? 16.826 -2.659 21.844 1.00 85.56 260 ASP A C 1
ATOM 1912 O O . ASP A 1 260 ? 16.353 -3.439 22.674 1.00 85.56 260 ASP A O 1
ATOM 1916 N N . LEU A 1 261 ? 16.082 -1.711 21.268 1.00 89.12 261 LEU A N 1
ATOM 1917 C CA . LEU A 1 261 ? 14.686 -1.454 21.617 1.00 89.12 261 LEU A CA 1
ATOM 1918 C C . LEU A 1 261 ? 13.839 -2.740 21.551 1.00 89.12 261 LEU A C 1
ATOM 1920 O O . LEU A 1 261 ? 12.902 -2.926 22.330 1.00 89.12 261 LEU A O 1
ATOM 1924 N N . LYS A 1 262 ? 14.202 -3.664 20.653 1.00 89.19 262 LYS A N 1
ATOM 1925 C CA . LYS A 1 262 ? 13.545 -4.958 20.461 1.00 89.19 262 LYS A CA 1
ATOM 1926 C C . LYS A 1 262 ? 13.783 -5.943 21.611 1.00 89.19 262 LYS A C 1
ATOM 1928 O O . LYS A 1 262 ? 12.890 -6.746 21.894 1.00 89.19 262 LYS A O 1
ATOM 1933 N N . THR A 1 263 ? 14.940 -5.908 22.279 1.00 88.31 263 THR A N 1
ATOM 1934 C CA . THR A 1 263 ? 15.185 -6.736 23.474 1.00 88.31 263 THR A CA 1
ATOM 1935 C C . THR A 1 263 ? 14.436 -6.169 24.672 1.00 88.31 263 THR A C 1
ATOM 1937 O O . THR A 1 263 ? 13.739 -6.928 25.343 1.00 88.31 263 THR A O 1
ATOM 1940 N N . LYS A 1 264 ? 14.439 -4.841 24.850 1.00 88.69 264 LYS A N 1
ATOM 1941 C CA . LYS A 1 264 ? 13.672 -4.160 25.904 1.00 88.69 264 LYS A CA 1
ATOM 1942 C C . LYS A 1 264 ? 12.166 -4.440 25.814 1.00 88.69 264 LYS A C 1
ATOM 1944 O O . LYS A 1 264 ? 11.560 -4.843 26.800 1.00 88.69 264 LYS A O 1
ATOM 1949 N N . ILE A 1 265 ? 11.567 -4.326 24.623 1.00 91.69 265 ILE A N 1
ATOM 1950 C CA . ILE A 1 265 ? 10.139 -4.641 24.408 1.00 91.69 265 ILE A CA 1
ATOM 1951 C C . ILE A 1 265 ? 9.829 -6.116 24.729 1.00 91.69 265 ILE A C 1
ATOM 1953 O O . ILE A 1 265 ? 8.767 -6.428 25.270 1.00 91.69 265 ILE A O 1
ATOM 1957 N N . ARG A 1 266 ? 10.749 -7.042 24.422 1.00 94.75 266 ARG A N 1
ATOM 1958 C CA . ARG A 1 266 ? 10.598 -8.466 24.763 1.00 94.75 266 ARG A CA 1
ATOM 1959 C C . ARG A 1 266 ? 10.677 -8.706 26.275 1.00 94.75 266 ARG A C 1
ATOM 1961 O O . ARG A 1 266 ? 9.931 -9.538 26.790 1.00 94.75 266 ARG A O 1
ATOM 1968 N N . GLU A 1 267 ? 11.564 -8.003 26.968 1.00 93.00 267 GLU A N 1
ATOM 1969 C CA . GLU A 1 267 ? 11.766 -8.121 28.414 1.00 93.00 267 GLU A CA 1
ATOM 1970 C C . GLU A 1 267 ? 10.582 -7.546 29.212 1.00 93.00 267 GLU A C 1
ATOM 1972 O O . GLU A 1 267 ? 10.064 -8.224 30.106 1.00 93.00 267 GLU A O 1
ATOM 1977 N N . ASP A 1 268 ? 10.058 -6.381 28.815 1.00 92.81 268 ASP A N 1
ATOM 1978 C CA . ASP A 1 268 ? 8.815 -5.809 29.363 1.00 92.81 268 ASP A CA 1
ATOM 1979 C C . ASP A 1 268 ? 7.615 -6.753 29.152 1.00 92.81 268 ASP A C 1
ATOM 1981 O O . ASP A 1 268 ? 6.778 -6.929 30.046 1.00 92.81 268 ASP A O 1
ATOM 1985 N N . TRP A 1 269 ? 7.534 -7.411 27.988 1.00 93.81 269 TRP A N 1
ATOM 1986 C CA . TRP A 1 269 ? 6.460 -8.360 27.681 1.00 93.81 269 TRP A CA 1
ATOM 1987 C C . TRP A 1 269 ? 6.509 -9.620 28.555 1.00 93.81 269 TRP A C 1
ATOM 1989 O O . TRP A 1 269 ? 5.490 -10.008 29.132 1.00 93.81 269 TRP A O 1
ATOM 1999 N N . GLU A 1 270 ? 7.675 -10.258 28.698 1.00 94.56 270 GLU A N 1
ATOM 2000 C CA . GLU A 1 270 ? 7.807 -11.435 29.570 1.00 94.56 270 GLU A CA 1
ATOM 2001 C C . GLU A 1 270 ? 7.655 -11.080 31.059 1.00 94.56 270 GLU A C 1
ATOM 2003 O O . GLU A 1 270 ? 7.143 -11.898 31.825 1.00 94.56 270 GLU A O 1
ATOM 2008 N N . THR A 1 271 ? 8.003 -9.856 31.470 1.00 92.62 271 THR A N 1
ATOM 2009 C CA . THR A 1 271 ? 7.736 -9.352 32.829 1.00 92.62 271 THR A CA 1
ATOM 2010 C C . THR A 1 271 ? 6.233 -9.189 33.066 1.00 92.62 271 THR A C 1
ATOM 2012 O O . THR A 1 271 ? 5.686 -9.845 33.951 1.00 92.62 271 THR A O 1
ATOM 2015 N N . THR A 1 272 ? 5.528 -8.471 32.185 1.00 91.62 272 THR A N 1
ATOM 2016 C CA . THR A 1 272 ? 4.058 -8.309 32.237 1.00 91.62 272 THR A CA 1
ATOM 2017 C C . THR A 1 272 ? 3.326 -9.660 32.284 1.00 91.62 272 THR A C 1
ATOM 2019 O O . THR A 1 272 ? 2.348 -9.849 33.010 1.00 91.62 272 THR A O 1
ATOM 2022 N N . LYS A 1 273 ? 3.814 -10.639 31.517 1.00 92.75 273 LYS A N 1
ATOM 2023 C CA . LYS A 1 273 ? 3.270 -12.002 31.442 1.00 92.75 273 LYS A CA 1
ATOM 2024 C C . LYS A 1 273 ? 3.555 -12.838 32.694 1.00 92.75 273 LYS A C 1
ATOM 2026 O O . LYS A 1 273 ? 2.769 -13.736 33.007 1.00 92.75 273 LYS A O 1
ATOM 2031 N N . ARG A 1 274 ? 4.647 -12.564 33.415 1.00 92.69 274 ARG A N 1
ATOM 2032 C CA . ARG A 1 274 ? 4.948 -13.164 34.725 1.00 92.69 274 ARG A CA 1
ATOM 2033 C C . ARG A 1 274 ? 4.009 -12.605 35.795 1.00 92.69 274 ARG A C 1
ATOM 2035 O O . ARG A 1 274 ? 3.387 -13.393 36.505 1.00 92.69 274 ARG A O 1
ATOM 2042 N N . ASP A 1 275 ? 3.814 -11.291 35.822 1.00 90.25 275 ASP A N 1
ATOM 2043 C CA . ASP A 1 275 ? 2.943 -10.621 36.795 1.00 90.25 275 ASP A CA 1
ATOM 2044 C C . ASP A 1 275 ? 1.475 -11.039 36.629 1.00 90.25 275 ASP A C 1
ATOM 2046 O O . ASP A 1 275 ? 0.812 -11.399 37.601 1.00 90.25 275 ASP A O 1
ATOM 2050 N N . ALA A 1 276 ? 0.986 -11.128 35.386 1.00 88.38 276 ALA A N 1
ATOM 2051 C CA . ALA A 1 276 ? -0.358 -11.633 35.093 1.00 88.38 276 ALA A CA 1
ATOM 2052 C C . ALA A 1 276 ? -0.582 -13.083 35.577 1.00 88.38 276 ALA A C 1
ATOM 2054 O O . ALA A 1 276 ? -1.686 -13.438 35.998 1.00 88.38 276 ALA A O 1
ATOM 2055 N N . ARG A 1 277 ? 0.458 -13.932 35.550 1.00 90.75 277 ARG A N 1
ATOM 2056 C CA . ARG A 1 277 ? 0.394 -15.298 36.101 1.00 90.75 277 ARG A CA 1
ATOM 2057 C C . ARG A 1 277 ? 0.400 -15.300 37.628 1.00 90.75 277 ARG A C 1
ATOM 2059 O O . ARG A 1 277 ? -0.362 -16.070 38.209 1.00 90.75 277 ARG A O 1
ATOM 2066 N N . ASN A 1 278 ? 1.202 -14.446 38.267 1.00 93.44 278 ASN A N 1
ATOM 2067 C CA . ASN A 1 278 ? 1.207 -14.309 39.725 1.00 93.44 278 ASN A CA 1
ATOM 2068 C C . ASN A 1 278 ? -0.153 -13.830 40.245 1.00 93.44 278 ASN A C 1
ATOM 2070 O O . ASN A 1 278 ? -0.734 -14.508 41.088 1.00 93.44 278 ASN A O 1
ATOM 2074 N N . ALA A 1 279 ? -0.727 -12.773 39.662 1.00 86.88 279 ALA A N 1
ATOM 2075 C CA . ALA A 1 279 ? -2.065 -12.296 40.019 1.00 86.88 279 ALA A CA 1
ATOM 2076 C C . ALA A 1 279 ? -3.139 -13.397 39.867 1.00 86.88 279 ALA A C 1
ATOM 2078 O O . ALA A 1 279 ? -3.997 -13.576 40.731 1.00 86.88 279 ALA A O 1
ATOM 2079 N N . GLY A 1 280 ? -3.061 -14.202 38.800 1.00 90.31 280 GLY A N 1
ATOM 2080 C CA . GLY A 1 280 ? -3.952 -15.350 38.600 1.00 90.31 280 GLY A CA 1
ATOM 2081 C C . GLY A 1 280 ? -3.790 -16.472 39.637 1.00 90.31 280 GLY A C 1
ATOM 2082 O O . GLY A 1 280 ? -4.752 -17.196 39.901 1.00 90.31 280 GLY A O 1
ATOM 2083 N N . ASN A 1 281 ? -2.606 -16.624 40.236 1.00 92.38 281 ASN A N 1
ATOM 2084 C CA . ASN A 1 281 ? -2.359 -17.574 41.323 1.00 92.38 281 ASN A CA 1
ATOM 2085 C C . ASN A 1 281 ? -2.839 -17.019 42.672 1.00 92.38 281 ASN A C 1
ATOM 2087 O O . ASN A 1 281 ? -3.534 -17.727 43.397 1.00 92.38 281 ASN A O 1
ATOM 2091 N N . GLU A 1 282 ? -2.576 -15.743 42.964 1.00 89.19 282 GLU A N 1
ATOM 2092 C CA . GLU A 1 282 ? -3.061 -15.063 44.174 1.00 89.19 282 GLU A CA 1
ATOM 2093 C C . GLU A 1 282 ? -4.592 -15.101 44.282 1.00 89.19 282 GLU A C 1
ATOM 2095 O O . GLU A 1 282 ? -5.128 -15.420 45.343 1.00 89.19 282 GLU A O 1
ATOM 2100 N N . ILE A 1 283 ? -5.310 -14.882 43.173 1.00 86.75 283 ILE A N 1
ATOM 2101 C CA . ILE A 1 283 ? -6.779 -14.991 43.130 1.00 86.75 283 ILE A CA 1
ATOM 2102 C C . ILE A 1 283 ? -7.248 -16.426 43.431 1.00 86.75 283 ILE A C 1
ATOM 2104 O O . ILE A 1 283 ? -8.217 -16.617 44.167 1.00 86.75 283 ILE A O 1
ATOM 2108 N N . LYS A 1 284 ? -6.562 -17.452 42.907 1.00 91.06 284 LYS A N 1
ATOM 2109 C CA . LYS A 1 284 ? -6.893 -18.863 43.190 1.00 91.06 284 LYS A CA 1
ATOM 2110 C C . LYS A 1 284 ? -6.635 -19.236 44.647 1.00 91.06 284 LYS A C 1
ATOM 2112 O O . LYS A 1 284 ? -7.405 -20.008 45.215 1.00 91.06 284 LYS A O 1
ATOM 2117 N N . ASP A 1 285 ? -5.588 -18.692 45.255 1.00 93.44 285 ASP A N 1
ATOM 2118 C CA . ASP A 1 285 ? -5.264 -18.949 46.658 1.00 93.44 285 ASP A CA 1
ATOM 2119 C C . ASP A 1 285 ? -6.186 -18.184 47.610 1.00 93.44 285 ASP A C 1
ATOM 2121 O O . ASP A 1 285 ? -6.622 -18.748 48.613 1.00 93.44 285 ASP A O 1
ATOM 2125 N N . ALA A 1 286 ? -6.594 -16.962 47.255 1.00 87.50 286 ALA A N 1
ATOM 2126 C CA . ALA A 1 286 ? -7.677 -16.254 47.933 1.00 87.50 286 ALA A CA 1
ATOM 2127 C C . ALA A 1 286 ? -8.996 -17.047 47.866 1.00 87.50 286 ALA A C 1
ATOM 2129 O O . ALA A 1 286 ? -9.659 -17.219 48.889 1.00 87.50 286 ALA A O 1
ATOM 2130 N N . PHE A 1 287 ? -9.345 -17.602 46.699 1.00 90.31 287 PHE A N 1
ATOM 2131 C CA . PHE A 1 287 ? -10.550 -18.420 46.538 1.00 90.31 287 PHE A CA 1
ATOM 2132 C C . PHE A 1 287 ? -10.482 -19.744 47.317 1.00 90.31 287 PHE A C 1
ATOM 2134 O O . PHE A 1 287 ? -11.480 -20.150 47.912 1.00 90.31 287 PHE A O 1
ATOM 2141 N N . ARG A 1 288 ? -9.311 -20.400 47.380 1.00 94.38 288 ARG A N 1
ATOM 2142 C CA . ARG A 1 288 ? -9.106 -21.576 48.244 1.00 94.38 288 ARG A CA 1
ATOM 2143 C C . ARG A 1 288 ? -9.294 -21.227 49.717 1.00 94.38 288 ARG A C 1
ATOM 2145 O O . ARG A 1 288 ? -10.156 -21.823 50.347 1.00 94.38 288 ARG A O 1
ATOM 2152 N N . ARG A 1 289 ? -8.604 -20.200 50.231 1.00 90.38 289 ARG A N 1
ATOM 2153 C CA . ARG A 1 289 ? -8.770 -19.735 51.624 1.00 90.38 289 ARG A CA 1
ATOM 2154 C C . ARG A 1 289 ? -10.226 -19.403 51.961 1.00 90.38 289 ARG A C 1
ATOM 2156 O O . ARG A 1 289 ? -10.692 -19.756 53.035 1.00 90.38 289 ARG A O 1
ATOM 2163 N N . PHE A 1 290 ? -10.948 -18.759 51.045 1.00 88.88 290 PHE A N 1
ATOM 2164 C CA . PHE A 1 290 ? -12.365 -18.433 51.218 1.00 88.88 290 PHE A CA 1
ATOM 2165 C C . PHE A 1 290 ? -13.258 -19.682 51.288 1.00 88.88 290 PHE A C 1
ATOM 2167 O O . PHE A 1 290 ? -14.104 -19.785 52.171 1.00 88.88 290 PHE A O 1
ATOM 2174 N N . ARG A 1 291 ? -13.050 -20.657 50.396 1.00 93.38 291 ARG A N 1
ATOM 2175 C CA . ARG A 1 291 ? -13.783 -21.934 50.404 1.00 93.38 291 ARG A CA 1
ATOM 2176 C C . ARG A 1 291 ? -13.493 -22.752 51.665 1.00 93.38 291 ARG A C 1
ATOM 2178 O O . ARG A 1 291 ? -14.414 -23.316 52.250 1.00 93.38 291 ARG A O 1
ATOM 2185 N N . ASP A 1 292 ? -12.228 -22.802 52.067 1.00 94.38 292 ASP A N 1
ATOM 2186 C CA . ASP A 1 292 ? -11.774 -23.558 53.232 1.00 94.38 292 ASP A CA 1
ATOM 2187 C C . ASP A 1 292 ? -12.264 -22.890 54.543 1.00 94.38 292 ASP A C 1
ATOM 2189 O O . ASP A 1 292 ? -12.529 -23.582 55.515 1.00 94.38 292 ASP A O 1
ATOM 2193 N N . TRP A 1 293 ? -12.499 -21.568 54.551 1.00 89.94 293 TRP A N 1
ATOM 2194 C CA . TRP A 1 293 ? -13.178 -20.847 55.645 1.00 89.94 293 TRP A CA 1
ATOM 2195 C C . TRP A 1 293 ? -14.698 -21.104 55.718 1.00 89.94 293 TRP A C 1
ATOM 2197 O O . TRP A 1 293 ? -15.289 -21.002 56.790 1.00 89.94 293 TRP A O 1
ATOM 2207 N N . ILE A 1 294 ? -15.340 -21.439 54.593 1.00 85.25 294 ILE A N 1
ATOM 2208 C CA . ILE A 1 294 ? -16.791 -21.708 54.502 1.00 85.25 294 ILE A CA 1
ATOM 2209 C C . ILE A 1 294 ? -17.149 -23.171 54.813 1.00 85.25 294 ILE A C 1
ATOM 2211 O O . ILE A 1 294 ? -18.323 -23.478 55.018 1.00 85.25 294 ILE A O 1
ATOM 2215 N N . SER A 1 295 ? -16.162 -24.067 54.863 1.00 78.12 295 SER A N 1
ATOM 2216 C CA . SER A 1 295 ? -16.357 -25.494 55.146 1.00 78.12 295 SER A CA 1
ATOM 2217 C C . SER A 1 295 ? -15.958 -25.804 56.600 1.00 78.12 295 SER A C 1
ATOM 2219 O O . SER A 1 295 ? -14.772 -26.035 56.835 1.00 78.12 295 SER A O 1
ATOM 2221 N N . PRO A 1 296 ? -16.896 -25.757 57.571 1.00 62.50 296 PRO A N 1
ATOM 2222 C CA . PRO A 1 296 ? -16.643 -26.155 58.959 1.00 62.50 296 PRO A CA 1
ATOM 2223 C C . PRO A 1 296 ? -16.449 -27.672 59.122 1.00 62.50 296 PRO A C 1
ATOM 2225 O O . PRO A 1 296 ? -16.994 -28.434 58.289 1.00 62.50 296 PRO A O 1
#

pLDDT: mean 74.04, std 18.45, range [32.19, 97.12]

Foldseek 3Di:
DCPVVVVVVVVVVVVVLVVVVVVVVVCVVVVPPDVPDDDDDDDPDPDVVVVVVVVVVVVVNVVVVVVVVVVVVVVVVVVVVVVVVVVVVVVVVVVVVVVVVVVVVVVVVVVVVVVVVVVVVVVVVVVVVVVVVVVVVVVVVVVVVVVVVVVVVVVVVVVVVVVVVVVVVVCVVVVVVVPPDDDDDDDDDDDDDPDDDDDDDDDDDDDDPDDDDDDDPPPPPDDPPDDPDDPDDDPPDDDDDDDDDDDDDDDDDPDDPDPDPVVVVVVVVVVVVVVVVVVVVVVVVVVVVVVVVVPD

Secondary structure (DSSP, 8-state):
-GGGHHHHHHHHHHHHHHHHHHHHHHHHHHHSSSTTS--SS----STHHHHHHHHHHHHHHHHHHHHHHHHHHHHHHHHHHHHHHHHHHHHHHHHHHHHHHHHHHHHHHHHHHHHHHHHHHHHHHHHHHHHHHHHHHHHHHHHHHHHHHHHHHHHHHHHHHHHHHHHHHHHHHHHHHTTSS--------------PPP------------PPPPPP----------PPPPPPPP--PPPPPP-------PPPPP-PPPP-HHHHHHHHHHHHHHHHHHHHHHHHHHHHHHHHHH--